Protein AF-A0A3G9JI44-F1 (afdb_monomer)

Structure (mmCIF, N/CA/C/O backbone):
data_AF-A0A3G9JI44-F1
#
_entry.id   AF-A0A3G9JI44-F1
#
loop_
_atom_site.group_PDB
_atom_site.id
_atom_site.type_symbol
_atom_site.label_atom_id
_atom_site.label_alt_id
_atom_site.label_comp_id
_atom_site.label_asym_id
_atom_site.label_entity_id
_atom_site.label_seq_id
_atom_site.pdbx_PDB_ins_code
_atom_site.Cartn_x
_atom_site.Cartn_y
_atom_site.Cartn_z
_atom_site.occupancy
_atom_site.B_iso_or_equiv
_atom_site.auth_seq_id
_atom_site.auth_comp_id
_atom_site.auth_asym_id
_atom_site.auth_atom_id
_atom_site.pdbx_PDB_model_num
ATOM 1 N N . MET A 1 1 ? -10.245 2.770 29.597 1.00 60.88 1 MET A N 1
ATOM 2 C CA . MET A 1 1 ? -10.371 1.946 28.392 1.00 60.88 1 MET A CA 1
ATOM 3 C C . MET A 1 1 ? -11.344 0.844 28.737 1.00 60.88 1 MET A C 1
ATOM 5 O O . MET A 1 1 ? -11.170 0.237 29.792 1.00 60.88 1 MET A O 1
ATOM 9 N N . THR A 1 2 ? -12.425 0.698 27.982 1.00 85.88 2 THR A N 1
ATOM 10 C CA . THR A 1 2 ? -13.380 -0.393 28.194 1.00 85.88 2 THR A CA 1
ATOM 11 C C . THR A 1 2 ? -12.806 -1.702 27.650 1.00 85.88 2 THR A C 1
ATOM 13 O O . THR A 1 2 ? -11.770 -1.719 26.983 1.00 85.88 2 THR A O 1
ATOM 16 N N . ILE A 1 3 ? -13.462 -2.822 27.947 1.00 91.62 3 ILE A N 1
ATOM 17 C CA . ILE A 1 3 ? -13.037 -4.122 27.420 1.00 91.62 3 ILE A CA 1
ATOM 18 C C . ILE A 1 3 ? -13.227 -4.215 25.903 1.00 91.62 3 ILE A C 1
ATOM 20 O O . ILE A 1 3 ? -12.418 -4.833 25.220 1.00 91.62 3 ILE A O 1
ATOM 24 N N . GLU A 1 4 ? -14.253 -3.561 25.369 1.00 93.56 4 GLU A N 1
ATOM 25 C CA . GLU A 1 4 ? -14.505 -3.446 23.937 1.00 93.56 4 GLU A CA 1
ATOM 26 C C . GLU A 1 4 ? -13.384 -2.647 23.268 1.00 93.56 4 GLU A C 1
ATOM 28 O O . GLU A 1 4 ? -12.776 -3.125 22.312 1.00 93.56 4 GLU A O 1
ATOM 33 N N . GLU A 1 5 ? -13.040 -1.476 23.814 1.00 84.56 5 GLU A N 1
ATOM 34 C CA . GLU A 1 5 ? -11.925 -0.667 23.310 1.00 84.56 5 GLU A CA 1
ATOM 35 C C . GLU A 1 5 ? -10.605 -1.454 23.322 1.00 84.56 5 GLU A C 1
ATOM 37 O O . GLU A 1 5 ? -9.841 -1.376 22.367 1.00 84.56 5 GLU A O 1
ATOM 42 N N . GLU A 1 6 ? -10.350 -2.250 24.366 1.00 84.69 6 GLU A N 1
ATOM 43 C CA . GLU A 1 6 ? -9.176 -3.128 24.455 1.00 84.69 6 GLU A CA 1
ATOM 44 C C . GLU A 1 6 ? -9.165 -4.227 23.381 1.00 84.69 6 GLU A C 1
ATOM 46 O O . GLU A 1 6 ? -8.150 -4.437 22.719 1.00 84.69 6 GLU A O 1
ATOM 51 N N . VAL A 1 7 ? -10.272 -4.958 23.222 1.00 89.88 7 VAL A N 1
ATOM 52 C CA . VAL A 1 7 ? -10.341 -6.147 22.354 1.00 89.88 7 VAL A CA 1
ATOM 53 C C . VAL A 1 7 ? -10.359 -5.776 20.870 1.00 89.88 7 VAL A C 1
ATOM 55 O O . VAL A 1 7 ? -9.804 -6.512 20.041 1.00 89.88 7 VAL A O 1
ATOM 58 N N . PHE A 1 8 ? -10.993 -4.654 20.528 1.00 88.56 8 PHE A N 1
ATOM 59 C CA . PHE A 1 8 ? -11.160 -4.184 19.151 1.00 88.56 8 PHE A CA 1
ATOM 60 C C . PHE A 1 8 ? -10.193 -3.062 18.764 1.00 88.56 8 PHE A C 1
ATOM 62 O O . PHE A 1 8 ? -10.275 -2.553 17.645 1.00 88.56 8 PHE A O 1
ATOM 69 N N . ALA A 1 9 ? -9.248 -2.703 19.639 1.00 76.44 9 ALA A N 1
ATOM 70 C CA . ALA A 1 9 ? -8.143 -1.827 19.275 1.00 76.44 9 ALA A CA 1
ATOM 71 C C . ALA A 1 9 ? -7.441 -2.359 18.019 1.00 76.44 9 ALA A C 1
ATOM 73 O O . ALA A 1 9 ? -7.135 -3.550 17.934 1.00 76.44 9 ALA A O 1
ATOM 74 N N . TYR A 1 10 ? -7.176 -1.465 17.061 1.00 73.38 10 TYR A N 1
ATOM 75 C CA . TYR A 1 10 ? -6.473 -1.799 15.819 1.00 73.38 10 TYR A CA 1
ATOM 76 C C . TYR A 1 10 ? -7.182 -2.887 15.002 1.00 73.38 10 TYR A C 1
ATOM 78 O O . TYR A 1 10 ? -6.541 -3.734 14.386 1.00 73.38 10 TYR A O 1
ATOM 86 N N . LYS A 1 11 ? -8.521 -2.893 14.996 1.00 83.62 11 LYS A N 1
ATOM 87 C CA . LYS A 1 11 ? -9.322 -3.822 14.192 1.00 83.62 11 LYS A CA 1
ATOM 88 C C . LYS A 1 11 ? -10.421 -3.100 13.430 1.00 83.62 11 LYS A C 1
ATOM 90 O O . LYS A 1 11 ? -11.076 -2.205 13.952 1.00 83.62 11 LYS A O 1
ATOM 95 N N . VAL A 1 12 ? -10.665 -3.533 12.196 1.00 84.44 12 VAL A N 1
ATOM 96 C CA . VAL A 1 12 ? -11.726 -3.000 11.330 1.00 84.44 12 VAL A CA 1
ATOM 97 C C . VAL A 1 12 ? -12.759 -4.086 11.059 1.00 84.44 12 VAL A C 1
ATOM 99 O O . VAL A 1 12 ? -12.419 -5.234 10.765 1.00 84.44 12 VAL A O 1
ATOM 102 N N . LYS A 1 13 ? -14.042 -3.726 11.179 1.00 89.31 13 LYS A N 1
ATOM 103 C CA . LYS A 1 13 ? -15.166 -4.637 10.935 1.00 89.31 13 LYS A CA 1
ATOM 104 C C . LYS A 1 13 ? -15.206 -5.068 9.466 1.00 89.31 13 LYS A C 1
ATOM 106 O O . LYS A 1 13 ? -15.060 -4.245 8.565 1.00 89.31 13 LYS A O 1
ATOM 111 N N . ASN A 1 14 ? -15.489 -6.342 9.221 1.00 89.38 14 ASN A N 1
ATOM 112 C CA . ASN A 1 14 ? -15.810 -6.854 7.894 1.00 89.38 14 ASN A CA 1
ATOM 113 C C . ASN A 1 14 ? -17.315 -7.159 7.838 1.00 89.38 14 ASN A C 1
ATOM 115 O O . ASN A 1 14 ? -17.799 -8.091 8.483 1.00 89.38 14 ASN A O 1
ATOM 119 N N . GLU A 1 15 ? -18.065 -6.364 7.069 1.00 90.25 15 GLU A N 1
ATOM 120 C CA . GLU A 1 15 ? -19.529 -6.471 7.010 1.00 90.25 15 GLU A CA 1
ATOM 121 C C . GLU A 1 15 ? -20.026 -7.832 6.514 1.00 90.25 15 GLU A C 1
ATOM 123 O O . GLU A 1 15 ? -21.066 -8.313 6.966 1.00 90.25 15 GLU A O 1
ATOM 128 N N . ASP A 1 16 ? -19.303 -8.472 5.598 1.00 91.12 16 ASP A N 1
ATOM 129 C CA . ASP A 1 16 ? -19.713 -9.771 5.069 1.00 91.12 16 ASP A CA 1
ATOM 130 C C . ASP A 1 16 ? -19.486 -10.877 6.097 1.00 91.12 16 ASP A C 1
ATOM 132 O O . ASP A 1 16 ? -20.355 -11.733 6.276 1.00 91.12 16 ASP A O 1
ATOM 136 N N . LYS A 1 17 ? -18.384 -10.810 6.853 1.00 95.19 17 LYS A N 1
ATOM 137 C CA . LYS A 1 17 ? -18.145 -11.716 7.984 1.00 95.19 17 LYS A CA 1
ATOM 138 C C . LYS A 1 17 ? -19.165 -11.509 9.105 1.00 95.19 17 LYS A C 1
ATOM 140 O O . LYS A 1 17 ? -19.641 -12.491 9.666 1.00 95.19 17 LYS A O 1
ATOM 145 N N . LEU A 1 18 ? -19.572 -10.266 9.387 1.00 95.81 18 LEU A N 1
ATOM 146 C CA . LEU A 1 18 ? -20.638 -9.974 10.355 1.00 95.81 18 LEU A CA 1
ATOM 147 C C . LEU A 1 18 ? -21.968 -10.627 9.958 1.00 95.81 18 LEU A C 1
ATOM 149 O O . LEU A 1 18 ? -22.590 -11.311 10.774 1.00 95.81 18 LEU A O 1
ATOM 153 N N . LYS A 1 19 ? -22.384 -10.477 8.694 1.00 94.12 19 LYS A N 1
ATOM 154 C CA . LYS A 1 19 ? -23.604 -11.119 8.175 1.00 94.12 19 LYS A CA 1
ATOM 155 C C . LYS A 1 19 ? -23.514 -12.644 8.254 1.00 94.12 19 LYS A C 1
ATOM 157 O O . LYS A 1 19 ? -24.464 -13.284 8.693 1.00 94.12 19 LYS A O 1
ATOM 162 N N . GLN A 1 20 ? -22.374 -13.228 7.879 1.00 95.94 20 GLN A N 1
ATOM 163 C CA . GLN A 1 20 ? -22.139 -14.677 7.969 1.00 95.94 20 GLN A CA 1
ATOM 164 C C . GLN A 1 20 ? -22.156 -15.185 9.415 1.00 95.94 20 GLN A C 1
ATOM 166 O O . GLN A 1 20 ? -22.652 -16.277 9.679 1.00 95.94 20 GLN A O 1
ATOM 171 N N . ALA A 1 21 ? -21.677 -14.377 10.362 1.00 95.12 21 ALA A N 1
ATOM 172 C CA . ALA A 1 21 ? -21.752 -14.662 11.789 1.00 95.12 21 ALA A CA 1
ATOM 173 C C . ALA A 1 21 ? -23.168 -14.476 12.371 1.00 95.12 21 ALA A C 1
ATOM 175 O O . ALA A 1 21 ? -23.374 -14.739 13.556 1.00 95.12 21 ALA A O 1
ATOM 176 N N . GLY A 1 22 ? -24.152 -14.055 11.570 1.00 96.38 22 GLY A N 1
ATOM 177 C CA . GLY A 1 22 ? -25.555 -13.931 11.965 1.00 96.38 22 GLY A CA 1
ATOM 178 C C . GLY A 1 22 ? -25.923 -12.604 12.628 1.00 96.38 22 GLY A C 1
ATOM 179 O O . GLY A 1 22 ? -26.956 -12.542 13.291 1.00 96.38 22 GLY A O 1
ATOM 180 N N . PHE A 1 23 ? -25.101 -11.558 12.493 1.00 97.69 23 PHE A N 1
ATOM 181 C CA . PHE A 1 23 ? -25.497 -10.217 12.925 1.00 97.69 23 PHE A CA 1
ATOM 182 C C . PHE A 1 23 ? -26.624 -9.671 12.044 1.00 97.69 23 PHE A C 1
ATOM 184 O O . PHE A 1 23 ? -26.566 -9.746 10.813 1.00 97.69 23 PHE A O 1
ATOM 191 N N . LEU A 1 24 ? -27.630 -9.070 12.676 1.00 96.25 24 LEU A N 1
ATOM 192 C CA . LEU A 1 24 ? -28.744 -8.426 11.990 1.00 96.25 24 LEU A CA 1
ATOM 193 C C . LEU A 1 24 ? -28.385 -6.973 11.684 1.00 96.25 24 LEU A C 1
ATOM 195 O O . LEU A 1 24 ? -27.971 -6.228 12.570 1.00 96.25 24 LEU A O 1
ATOM 199 N N . LYS A 1 25 ? -28.552 -6.556 10.426 1.00 95.12 25 LYS A N 1
ATOM 200 C CA . LYS A 1 25 ? -28.343 -5.161 10.024 1.00 95.12 25 LYS A CA 1
ATOM 201 C C . LYS A 1 25 ? -29.513 -4.303 10.513 1.00 95.12 25 LYS A C 1
ATOM 203 O O . LYS A 1 25 ? -30.663 -4.588 10.187 1.00 95.12 25 LYS A O 1
ATOM 208 N N . THR A 1 26 ? -29.217 -3.247 11.260 1.00 93.25 26 THR A N 1
ATOM 209 C CA . THR A 1 26 ? -30.187 -2.269 11.771 1.00 93.25 26 THR A CA 1
ATOM 210 C C . THR A 1 26 ? -29.951 -0.900 11.127 1.00 93.25 26 THR A C 1
ATOM 212 O O . THR A 1 26 ? -28.994 -0.700 10.379 1.00 93.25 26 THR A O 1
ATOM 215 N N . ALA A 1 27 ? -30.806 0.081 11.429 1.00 88.25 27 ALA A N 1
ATOM 216 C CA . ALA A 1 27 ? -30.601 1.462 10.983 1.00 88.25 27 ALA A CA 1
ATOM 217 C C . ALA A 1 27 ? -29.325 2.110 11.558 1.00 88.25 27 ALA A C 1
ATOM 219 O O . ALA A 1 27 ? -28.868 3.114 11.021 1.00 88.25 27 ALA A O 1
ATOM 220 N N . ARG A 1 28 ? -28.769 1.561 12.648 1.00 86.12 28 ARG A N 1
ATOM 221 C CA . ARG A 1 28 ? -27.599 2.109 13.350 1.00 86.12 28 ARG A CA 1
ATOM 222 C C . ARG A 1 28 ? -26.333 1.264 13.195 1.00 86.12 28 ARG A C 1
ATOM 224 O O . ARG A 1 28 ? -25.309 1.653 13.726 1.00 86.12 28 ARG A O 1
ATOM 231 N N . GLY A 1 29 ? -26.378 0.142 12.474 1.00 93.00 29 GLY A N 1
ATOM 232 C CA . GLY A 1 29 ? -25.223 -0.741 12.311 1.00 93.00 29 GLY A CA 1
ATOM 233 C C . GLY A 1 29 ? -25.625 -2.210 12.290 1.00 93.00 29 GLY A C 1
ATOM 234 O O . GLY A 1 29 ? -26.480 -2.611 11.500 1.00 93.00 29 GLY A O 1
ATOM 235 N N . TYR A 1 30 ? -25.007 -3.007 13.154 1.00 96.88 30 TYR A N 1
ATOM 236 C CA . TYR A 1 30 ? -25.240 -4.442 13.297 1.00 96.88 30 TYR A CA 1
ATOM 237 C C . TYR A 1 30 ? -25.542 -4.795 14.752 1.00 96.88 30 TYR A C 1
ATOM 239 O O . TYR A 1 30 ? -24.947 -4.216 15.652 1.00 96.88 30 TYR A O 1
ATOM 247 N N . GLU A 1 31 ? -26.438 -5.747 14.990 1.00 97.62 31 GLU A N 1
ATOM 248 C CA . GLU A 1 31 ? -26.793 -6.198 16.339 1.00 97.62 31 GLU A CA 1
ATOM 249 C C . GLU A 1 31 ? -26.888 -7.721 16.402 1.00 97.62 31 GLU A C 1
ATOM 251 O O . GLU A 1 31 ? -27.358 -8.367 15.457 1.00 97.62 31 GLU A O 1
ATOM 256 N N . LYS A 1 32 ? -26.443 -8.301 17.520 1.00 97.69 32 LYS A N 1
ATOM 257 C CA . LYS A 1 32 ? -26.677 -9.708 17.835 1.00 97.69 32 LYS A CA 1
ATOM 258 C C . LYS A 1 32 ? -26.656 -9.968 19.339 1.00 97.69 32 LYS A C 1
ATOM 260 O O . LYS A 1 32 ? -25.825 -9.427 20.064 1.00 97.69 32 LYS A O 1
ATOM 265 N N . THR A 1 33 ? -27.538 -10.858 19.780 1.00 97.75 33 THR A N 1
ATOM 266 C CA . THR A 1 33 ? -27.578 -11.367 21.154 1.00 97.75 33 THR A CA 1
ATOM 267 C C . THR A 1 33 ? -26.855 -12.706 21.261 1.00 97.75 33 THR A C 1
ATOM 269 O O . THR A 1 33 ? -26.985 -13.560 20.380 1.00 97.75 33 THR A O 1
ATOM 272 N N . TYR A 1 34 ? -26.114 -12.889 22.348 1.00 97.50 34 TYR A N 1
ATOM 273 C CA . TYR A 1 34 ? -25.378 -14.104 22.674 1.00 97.50 34 TYR A CA 1
ATOM 274 C C . TYR A 1 34 ? -25.696 -14.544 24.098 1.00 97.50 34 TYR A C 1
ATOM 276 O O . TYR A 1 34 ? -25.749 -13.710 24.999 1.00 97.50 34 TYR A O 1
ATOM 284 N N . ASP A 1 35 ? -25.876 -15.844 24.303 1.00 96.81 35 ASP A N 1
ATOM 285 C CA . ASP A 1 35 ? -25.959 -16.407 25.647 1.00 96.81 35 ASP A CA 1
ATOM 286 C C . ASP A 1 35 ? -24.569 -16.434 26.293 1.00 96.81 35 ASP A C 1
ATOM 288 O O . ASP A 1 35 ? -23.572 -16.725 25.629 1.00 96.81 35 ASP A O 1
ATOM 292 N N . LEU A 1 36 ? -24.531 -16.126 27.585 1.00 94.81 36 LEU A N 1
ATOM 293 C CA . LEU A 1 36 ? -23.369 -16.254 28.455 1.00 94.81 36 LEU A CA 1
ATOM 294 C C . LEU A 1 36 ? -23.664 -17.296 29.546 1.00 94.81 36 LEU A C 1
ATOM 296 O O . LEU A 1 36 ? -24.782 -17.790 29.709 1.00 94.81 36 LEU A O 1
ATOM 300 N N . THR A 1 37 ? -22.640 -17.647 30.307 1.00 90.69 37 THR A N 1
ATOM 301 C CA . THR A 1 37 ? -22.723 -18.523 31.475 1.00 90.69 37 THR A CA 1
ATOM 302 C C . THR A 1 37 ? -23.590 -17.930 32.590 1.00 90.69 37 THR A C 1
ATOM 304 O O . THR A 1 37 ? -23.783 -16.720 32.684 1.00 90.69 37 THR A O 1
ATOM 307 N N . ASN A 1 38 ? -24.076 -18.800 33.484 1.00 91.62 38 ASN A N 1
ATOM 308 C CA . ASN A 1 38 ? -24.858 -18.437 34.677 1.00 91.62 38 ASN A CA 1
ATOM 309 C C . ASN A 1 38 ? -26.133 -17.627 34.377 1.00 91.62 38 ASN A C 1
ATOM 311 O O . ASN A 1 38 ? -26.445 -16.698 35.112 1.00 91.62 38 ASN A O 1
ATOM 315 N N . ASP A 1 39 ? -26.842 -17.969 33.298 1.00 93.81 39 ASP A N 1
ATOM 316 C CA . ASP A 1 39 ? -28.082 -17.300 32.881 1.00 93.81 39 ASP A CA 1
ATOM 317 C C . ASP A 1 39 ? -27.913 -15.797 32.588 1.00 93.81 39 ASP A C 1
ATOM 319 O O . ASP A 1 39 ? -28.835 -15.002 32.751 1.00 93.81 39 ASP A O 1
ATOM 323 N N . PHE A 1 40 ? -26.746 -15.397 32.081 1.00 96.94 40 PHE A N 1
ATOM 324 C CA . PHE A 1 40 ? -26.540 -14.069 31.503 1.00 96.94 40 PHE A CA 1
ATOM 325 C C . PHE A 1 40 ? -26.667 -14.104 29.979 1.00 96.94 40 PHE A C 1
ATOM 327 O O . PHE A 1 40 ? -26.561 -15.149 29.335 1.00 96.94 40 PHE A O 1
ATOM 334 N N . TYR A 1 41 ? -26.875 -12.942 29.370 1.00 97.75 41 TYR A N 1
ATOM 335 C CA . TYR A 1 41 ? -26.748 -12.771 27.925 1.00 97.75 41 TYR A CA 1
ATOM 336 C C . TYR A 1 41 ? -26.140 -11.410 27.592 1.00 97.75 41 TYR A C 1
ATOM 338 O O . TYR A 1 41 ? -26.340 -10.433 28.312 1.00 97.75 41 TYR A O 1
ATOM 346 N N . ALA A 1 42 ? -25.403 -11.346 26.487 1.00 97.88 42 ALA A N 1
ATOM 347 C CA . ALA A 1 42 ? -24.822 -10.120 25.960 1.00 97.88 42 ALA A CA 1
ATOM 348 C C . ALA A 1 42 ? -25.584 -9.652 24.721 1.00 97.88 42 ALA A C 1
ATOM 350 O O . ALA A 1 42 ? -25.862 -10.440 23.814 1.00 97.88 42 ALA A O 1
ATOM 351 N N . VAL A 1 43 ? -25.879 -8.359 24.650 1.00 97.50 43 VAL A N 1
ATOM 352 C CA . VAL A 1 43 ? -26.340 -7.688 23.433 1.00 97.50 43 VAL A CA 1
ATOM 353 C C . VAL A 1 43 ? -25.163 -6.910 22.870 1.00 97.50 43 VAL A C 1
ATOM 355 O O . VAL A 1 43 ? -24.690 -5.974 23.508 1.00 97.50 43 VAL A O 1
ATOM 358 N N . ILE A 1 44 ? -24.684 -7.312 21.692 1.00 97.94 44 ILE A N 1
ATOM 359 C CA . ILE A 1 44 ? -23.563 -6.669 21.005 1.00 97.94 44 ILE A CA 1
ATOM 360 C C . ILE A 1 44 ? -24.104 -5.822 19.863 1.00 97.94 44 ILE A C 1
ATOM 362 O O . ILE A 1 44 ? -24.788 -6.346 18.978 1.00 97.94 44 ILE A O 1
ATOM 366 N N . THR A 1 45 ? -23.756 -4.538 19.854 1.00 96.94 45 THR A N 1
ATOM 367 C CA . THR A 1 45 ? -24.044 -3.613 18.758 1.00 96.94 45 THR A CA 1
ATOM 368 C C . THR A 1 45 ? -22.745 -3.099 18.146 1.00 96.94 45 THR A C 1
ATOM 370 O O . THR A 1 45 ? -21.760 -2.842 18.832 1.00 96.94 45 THR A O 1
ATOM 373 N N . ILE A 1 46 ? -22.713 -3.012 16.818 1.00 95.75 46 ILE A N 1
ATOM 374 C CA . ILE A 1 46 ? -21.527 -2.620 16.057 1.00 95.75 46 ILE A CA 1
ATOM 375 C C . ILE A 1 46 ? -21.930 -1.531 15.070 1.00 95.75 46 ILE A C 1
ATOM 377 O O . ILE A 1 46 ? -22.575 -1.808 14.052 1.00 95.75 46 ILE A O 1
ATOM 381 N N . ASP A 1 47 ? -21.531 -0.302 15.377 1.00 90.50 47 ASP A N 1
ATOM 382 C CA . ASP A 1 47 ? -21.600 0.855 14.492 1.00 90.50 47 ASP A CA 1
ATOM 383 C C . ASP A 1 47 ? -20.180 1.216 14.022 1.00 90.50 47 ASP A C 1
ATOM 385 O O . ASP A 1 47 ? -19.508 0.360 13.442 1.00 90.50 47 ASP A O 1
ATOM 389 N N . GLU A 1 48 ? -19.702 2.440 14.233 1.00 83.06 48 GLU A N 1
ATOM 390 C CA . GLU A 1 48 ? -18.281 2.791 14.091 1.00 83.06 48 GLU A CA 1
ATOM 391 C C . GLU A 1 48 ? -17.413 2.149 15.183 1.00 83.06 48 GLU A C 1
ATOM 393 O O . GLU A 1 48 ? -16.219 1.933 14.981 1.00 83.06 48 GLU A O 1
ATOM 398 N N . GLN A 1 49 ? -18.012 1.807 16.323 1.00 86.62 49 GLN A N 1
ATOM 399 C CA . GLN A 1 49 ? -17.373 1.128 17.442 1.00 86.62 49 GLN A CA 1
ATOM 400 C C . GLN A 1 49 ? -18.166 -0.121 17.838 1.00 86.62 49 GLN A C 1
ATOM 402 O O . GLN A 1 49 ? -19.285 -0.357 17.376 1.00 86.62 49 GLN A O 1
ATOM 407 N N . VAL A 1 50 ? -17.551 -0.956 18.674 1.00 93.81 50 VAL A N 1
ATOM 408 C CA . VAL A 1 50 ? -18.228 -2.100 19.284 1.00 93.81 50 VAL A CA 1
ATOM 409 C C . VAL A 1 50 ? -18.720 -1.687 20.657 1.00 93.81 50 VAL A C 1
ATOM 411 O O . VAL A 1 50 ? -17.932 -1.245 21.489 1.00 93.81 50 VAL A O 1
ATOM 414 N N . HIS A 1 51 ? -20.010 -1.886 20.893 1.00 95.31 51 HIS A N 1
ATOM 415 C CA . HIS A 1 51 ? -20.638 -1.713 22.193 1.00 95.31 51 HIS A CA 1
ATOM 416 C C . HIS A 1 51 ? -21.226 -3.051 22.613 1.00 95.31 51 HIS A C 1
ATOM 418 O O . HIS A 1 51 ? -21.748 -3.806 21.786 1.00 95.31 51 HIS A O 1
ATOM 424 N N . GLY A 1 52 ? -21.171 -3.352 23.901 1.00 96.00 52 GLY A N 1
ATOM 425 C CA . GLY A 1 52 ? -21.859 -4.516 24.417 1.00 96.00 52 GLY A CA 1
ATOM 426 C C . GLY A 1 52 ? -22.372 -4.286 25.822 1.00 96.00 52 GLY A C 1
ATOM 427 O O . GLY A 1 52 ? -21.755 -3.594 26.623 1.00 96.00 52 GLY A O 1
ATOM 428 N N . HIS A 1 53 ? -23.542 -4.855 26.077 1.00 96.56 53 HIS A N 1
ATOM 429 C CA . HIS A 1 53 ? -24.243 -4.762 27.348 1.00 96.56 53 HIS A CA 1
ATOM 430 C C . HIS A 1 53 ? -24.617 -6.169 27.795 1.00 96.56 53 HIS A C 1
ATOM 432 O O . HIS A 1 53 ? -25.150 -6.953 27.005 1.00 96.56 53 HIS A O 1
ATOM 438 N N . VAL A 1 54 ? -24.328 -6.495 29.052 1.00 97.50 54 VAL A N 1
ATOM 439 C CA . VAL A 1 54 ? -24.607 -7.809 29.640 1.00 97.50 54 VAL A CA 1
ATOM 440 C C . VAL A 1 54 ? -25.805 -7.694 30.570 1.00 97.50 54 VAL A C 1
ATOM 442 O O . VAL A 1 54 ? -25.884 -6.748 31.345 1.00 97.50 54 VAL A O 1
ATOM 445 N N . TYR A 1 55 ? -26.724 -8.652 30.511 1.00 97.69 55 TYR A N 1
ATOM 446 C CA . TYR A 1 55 ? -27.961 -8.654 31.289 1.00 97.69 55 TYR A CA 1
ATOM 447 C C . TYR A 1 55 ? -28.155 -9.984 32.003 1.00 97.69 55 TYR A C 1
ATOM 449 O O . TYR A 1 55 ? -27.878 -11.045 31.439 1.00 97.69 55 TYR A O 1
ATOM 457 N N . ASP A 1 56 ? -28.678 -9.910 33.221 1.00 96.12 56 ASP A N 1
ATOM 458 C CA . ASP A 1 56 ? -29.187 -11.068 33.950 1.00 96.12 56 ASP A CA 1
ATOM 459 C C . ASP A 1 56 ? -30.533 -11.496 33.338 1.00 96.12 56 ASP A C 1
ATOM 461 O O . ASP A 1 56 ? -31.429 -10.676 33.091 1.00 96.12 56 ASP A O 1
ATOM 465 N N . ARG A 1 57 ? -30.684 -12.785 33.021 1.00 94.81 57 ARG A N 1
ATOM 466 C CA . ARG A 1 57 ? -31.871 -13.289 32.322 1.00 94.81 57 ARG A CA 1
ATOM 467 C C . ARG A 1 57 ? -33.103 -13.348 33.219 1.00 94.81 57 ARG A C 1
ATOM 469 O O . ARG A 1 57 ? -34.202 -13.242 32.662 1.00 94.81 57 ARG A O 1
ATOM 476 N N . ASP A 1 58 ? -32.947 -13.452 34.531 1.00 93.62 58 ASP A N 1
ATOM 477 C CA . ASP A 1 58 ? -34.050 -13.511 35.486 1.00 93.62 58 ASP A CA 1
ATOM 478 C C . ASP A 1 58 ? -34.535 -12.110 35.852 1.00 93.62 58 ASP A C 1
ATOM 480 O O . ASP A 1 58 ? -35.730 -11.820 35.748 1.00 93.62 58 ASP A O 1
ATOM 484 N N . THR A 1 59 ? -33.619 -11.214 36.229 1.00 93.88 59 THR A N 1
ATOM 485 C CA . THR A 1 59 ? -33.985 -9.859 36.675 1.00 93.88 59 THR A CA 1
ATOM 486 C C . THR A 1 59 ? -34.205 -8.886 35.520 1.00 93.88 59 THR A C 1
ATOM 488 O O . THR A 1 59 ? -34.902 -7.887 35.691 1.00 93.88 59 THR A O 1
ATOM 491 N N . LYS A 1 60 ? -33.650 -9.181 34.333 1.00 92.94 60 LYS A N 1
ATOM 492 C CA . LYS A 1 60 ? -33.580 -8.271 33.172 1.00 92.94 60 LYS A CA 1
ATOM 493 C C . LYS A 1 60 ? -32.799 -6.985 33.442 1.00 92.94 60 LYS A C 1
ATOM 495 O O . LYS A 1 60 ? -32.897 -6.037 32.663 1.00 92.94 60 LYS A O 1
ATOM 500 N N . GLU A 1 61 ? -32.020 -6.947 34.518 1.00 95.44 61 GLU A N 1
ATOM 501 C CA . GLU A 1 61 ? -31.180 -5.806 34.860 1.00 95.44 61 GLU A CA 1
ATOM 502 C C . GLU A 1 61 ? -29.819 -5.900 34.165 1.00 95.44 61 GLU A C 1
ATOM 504 O O . GLU A 1 61 ? -29.275 -6.984 33.938 1.00 95.44 61 GLU A O 1
ATOM 509 N N . GLU A 1 62 ? -29.268 -4.739 33.811 1.00 96.56 62 GLU A N 1
ATOM 510 C CA . GLU A 1 62 ? -27.938 -4.648 33.217 1.00 96.56 62 GLU A CA 1
ATOM 511 C C . GLU A 1 62 ? -26.857 -4.932 34.265 1.00 96.56 62 GLU A C 1
ATOM 513 O O . GLU A 1 62 ? -26.789 -4.309 35.328 1.00 96.56 62 GLU A O 1
ATOM 518 N N . TYR A 1 63 ? -25.957 -5.848 33.935 1.00 95.12 63 TYR A N 1
ATOM 519 C CA . TYR A 1 63 ? -24.839 -6.249 34.766 1.00 95.12 63 TYR A CA 1
ATOM 520 C C . TYR A 1 63 ? -23.577 -5.446 34.430 1.00 95.12 63 TYR A C 1
ATOM 522 O O . TYR A 1 63 ? -22.609 -5.948 33.861 1.00 95.12 63 TYR A O 1
ATOM 530 N N . ALA A 1 64 ? -23.563 -4.175 34.835 1.00 92.62 64 ALA A N 1
ATOM 531 C CA . ALA A 1 64 ? -22.493 -3.223 34.510 1.00 92.62 64 ALA A CA 1
ATOM 532 C C . ALA A 1 64 ? -21.097 -3.589 35.069 1.00 92.62 64 ALA A C 1
ATOM 534 O O . ALA A 1 64 ? -20.085 -3.021 34.648 1.00 92.62 64 ALA A O 1
ATOM 535 N N . LEU A 1 65 ? -21.007 -4.544 36.007 1.00 92.12 65 LEU A N 1
ATOM 536 C CA . LEU A 1 65 ? -19.734 -4.985 36.593 1.00 92.12 65 LEU A CA 1
ATOM 537 C C . LEU A 1 65 ? -18.774 -5.582 35.556 1.00 92.12 65 LEU A C 1
ATOM 539 O O . LEU A 1 65 ? -17.564 -5.568 35.790 1.00 92.12 65 LEU A O 1
ATOM 543 N N . VAL A 1 66 ? -19.272 -6.024 34.395 1.00 91.75 66 VAL A N 1
ATOM 544 C CA . VAL A 1 66 ? -18.406 -6.473 33.298 1.00 91.75 66 VAL A CA 1
ATOM 545 C C . VAL A 1 66 ? -17.533 -5.372 32.717 1.00 91.75 66 VAL A C 1
ATOM 547 O O . VAL A 1 66 ? -16.582 -5.726 32.041 1.00 91.75 66 VAL A O 1
ATOM 550 N N . HIS A 1 67 ? -17.771 -4.081 32.974 1.00 90.81 67 HIS A N 1
ATOM 551 C CA . HIS A 1 67 ? -16.921 -2.986 32.471 1.00 90.81 67 HIS A CA 1
ATOM 552 C C . HIS A 1 67 ? -15.934 -2.445 33.521 1.00 90.81 67 HIS A C 1
ATOM 554 O O . HIS A 1 67 ? -15.129 -1.562 33.223 1.00 90.81 67 HIS A O 1
ATOM 560 N N . VAL A 1 68 ? -15.955 -2.971 34.751 1.00 87.75 68 VAL A N 1
ATOM 561 C CA . VAL A 1 68 ? -15.051 -2.538 35.826 1.00 87.75 68 VAL A CA 1
ATOM 562 C C . VAL A 1 68 ? -13.693 -3.235 35.682 1.00 87.75 68 VAL A C 1
ATOM 564 O O . VAL A 1 68 ? -13.617 -4.448 35.503 1.00 87.75 68 VAL A O 1
ATOM 567 N N . ALA A 1 69 ? -12.596 -2.474 35.773 1.00 78.00 6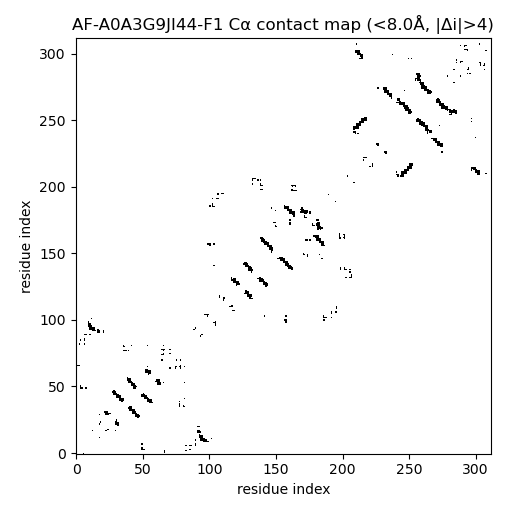9 ALA A N 1
ATOM 568 C CA . ALA A 1 69 ? -11.239 -2.984 35.535 1.00 78.00 69 ALA A CA 1
ATOM 569 C C . ALA A 1 69 ? -10.809 -4.091 36.515 1.00 78.00 69 ALA A C 1
ATOM 571 O O . ALA A 1 69 ? -10.064 -4.997 36.141 1.00 78.00 69 ALA A O 1
ATOM 572 N N . HIS A 1 70 ? -11.292 -4.032 37.757 1.00 79.81 70 HIS A N 1
ATOM 573 C CA . HIS A 1 70 ? -10.981 -4.998 38.804 1.00 79.81 70 HIS A CA 1
ATOM 574 C C . HIS A 1 70 ? -12.262 -5.674 39.289 1.00 79.81 70 HIS A C 1
ATOM 576 O O . HIS A 1 70 ? -13.108 -5.046 39.922 1.00 79.81 70 HIS A O 1
ATOM 582 N N . THR A 1 71 ? -12.376 -6.968 39.0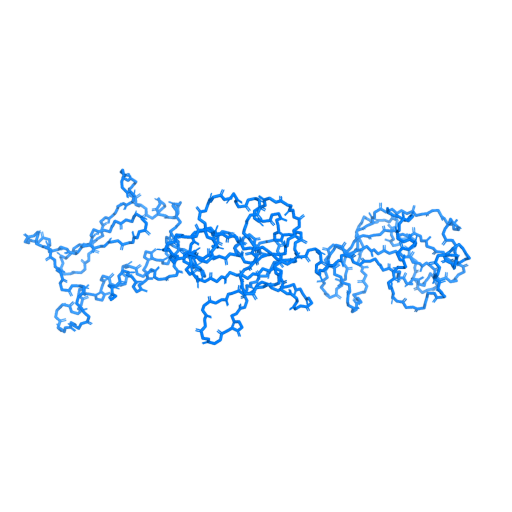15 1.00 81.12 71 THR A N 1
ATOM 583 C CA . THR A 1 71 ? -13.478 -7.829 39.456 1.00 81.12 71 THR A CA 1
ATOM 584 C C . THR A 1 71 ? -12.916 -9.019 40.225 1.00 81.12 71 THR A C 1
ATOM 586 O O . THR A 1 71 ? -11.805 -9.473 39.950 1.00 81.12 71 THR A O 1
ATOM 589 N N . SER A 1 72 ? -13.671 -9.549 41.183 1.00 80.94 72 SER A N 1
ATOM 590 C CA . SER A 1 72 ? -13.296 -10.741 41.947 1.00 80.94 72 SER A CA 1
ATOM 591 C C . SER A 1 72 ? -14.522 -11.609 42.221 1.00 80.94 72 SER A C 1
ATOM 593 O O . SER A 1 72 ? -15.658 -11.135 42.202 1.00 80.94 72 SER A O 1
ATOM 595 N N . GLY A 1 73 ? -14.302 -12.906 42.449 1.00 89.81 73 GLY A N 1
ATOM 596 C CA . GLY A 1 73 ? -15.394 -13.856 42.652 1.00 89.81 73 GLY A CA 1
ATOM 597 C C . GLY A 1 73 ? -16.293 -13.973 41.417 1.00 89.81 73 GLY A C 1
ATOM 598 O O . GLY A 1 73 ? -15.801 -14.093 40.298 1.00 89.81 73 GLY A O 1
ATOM 599 N N . PHE A 1 74 ? -17.611 -13.935 41.622 1.00 88.88 74 PHE A N 1
ATOM 600 C CA . PHE A 1 74 ? -18.611 -14.174 40.575 1.00 88.88 74 PHE A CA 1
ATOM 601 C C . PHE A 1 74 ? -18.530 -13.184 39.399 1.00 88.88 74 PHE A C 1
ATOM 603 O O . PHE A 1 74 ? -18.586 -13.598 38.245 1.00 88.88 74 PHE A O 1
ATOM 610 N N . SER A 1 75 ? -18.306 -11.892 39.668 1.00 89.19 75 SER A N 1
ATOM 611 C CA . SER A 1 75 ? -18.219 -10.869 38.613 1.00 89.19 75 SER A CA 1
ATOM 612 C C . SER A 1 75 ? -17.029 -11.076 37.674 1.00 89.19 75 SER A C 1
ATOM 614 O O . SER A 1 75 ? -17.107 -10.715 36.502 1.00 89.19 75 SER A O 1
ATOM 616 N N . ALA A 1 76 ? -15.949 -11.701 38.155 1.00 91.12 76 ALA A N 1
ATOM 617 C CA . ALA A 1 76 ? -14.797 -12.039 37.324 1.00 91.12 76 ALA A CA 1
ATOM 618 C C . ALA A 1 76 ? -15.110 -13.163 36.326 1.00 91.12 76 ALA A C 1
ATOM 620 O O . ALA A 1 76 ? -14.612 -13.122 35.207 1.00 91.12 76 ALA A O 1
ATOM 621 N N . VAL A 1 77 ? -15.959 -14.125 36.705 1.00 93.44 77 VAL A N 1
ATOM 622 C CA . VAL A 1 77 ? -16.371 -15.228 35.821 1.00 93.44 77 VAL A CA 1
ATOM 623 C C . VAL A 1 77 ? -17.181 -14.689 34.641 1.00 93.44 77 VAL A C 1
ATOM 625 O O . VAL A 1 77 ? -16.848 -14.975 33.496 1.00 93.44 77 VAL A O 1
ATOM 628 N N . ILE A 1 78 ? -18.185 -13.848 34.911 1.00 94.31 78 ILE A N 1
ATOM 629 C CA . ILE A 1 78 ? -19.029 -13.255 33.858 1.00 94.31 78 ILE A CA 1
ATOM 630 C C . ILE A 1 78 ? -18.218 -12.307 32.966 1.00 94.31 78 ILE A C 1
ATOM 632 O O . ILE A 1 78 ? -18.383 -12.308 31.748 1.00 94.31 78 ILE A O 1
ATOM 636 N N . ARG A 1 79 ? -17.305 -11.516 33.550 1.00 94.44 79 ARG A N 1
ATOM 637 C CA . ARG A 1 79 ? -16.424 -10.621 32.785 1.00 94.44 79 ARG A CA 1
ATOM 638 C C . ARG A 1 79 ? -15.472 -11.384 31.862 1.00 94.44 79 ARG A C 1
ATOM 640 O O . ARG A 1 79 ? -15.219 -10.912 30.758 1.00 94.44 79 ARG A O 1
ATOM 647 N N . GLU A 1 80 ? -14.947 -12.526 32.295 1.00 94.56 80 GLU A N 1
ATOM 648 C CA . GLU A 1 80 ? -14.070 -13.366 31.472 1.00 94.56 80 GLU A CA 1
ATOM 649 C C . GLU A 1 80 ? -14.832 -14.018 30.311 1.00 94.56 80 GLU A C 1
ATOM 651 O O . GLU A 1 80 ? -14.376 -13.973 29.173 1.00 94.56 80 GLU A O 1
ATOM 656 N N . ASP A 1 81 ? -16.025 -14.547 30.566 1.00 95.81 81 ASP A N 1
ATOM 657 C CA . ASP A 1 81 ? -16.882 -15.120 29.522 1.00 95.81 81 ASP A CA 1
ATOM 658 C C . ASP A 1 81 ? -17.289 -14.062 28.478 1.00 95.81 81 ASP A C 1
ATOM 660 O O . ASP A 1 81 ? -17.171 -14.260 27.266 1.00 95.81 81 ASP A O 1
ATOM 664 N N . TYR A 1 82 ? -17.639 -12.861 28.948 1.00 97.06 82 TYR A N 1
ATOM 665 C CA . TYR A 1 82 ? -17.869 -11.709 28.082 1.00 97.06 82 TYR A CA 1
ATOM 666 C C . TYR A 1 82 ? -16.623 -11.337 27.258 1.00 97.06 82 TYR A C 1
ATOM 668 O O . TYR A 1 82 ? -16.732 -11.115 26.051 1.00 97.06 82 TYR A O 1
ATOM 676 N N . ARG A 1 83 ? -15.423 -11.332 27.861 1.00 96.56 83 ARG A N 1
ATOM 677 C CA . ARG A 1 83 ? -14.157 -11.106 27.137 1.00 96.56 83 ARG A CA 1
ATOM 678 C C . ARG A 1 83 ? -13.970 -12.112 26.007 1.00 96.56 83 ARG A C 1
ATOM 680 O O . ARG A 1 83 ? -13.691 -11.712 24.879 1.00 96.56 83 ARG A O 1
ATOM 687 N N . GLN A 1 84 ? -14.142 -13.398 26.301 1.00 97.44 84 GLN A N 1
ATOM 688 C CA . GLN A 1 84 ? -13.948 -14.482 25.336 1.00 97.44 84 GLN A CA 1
ATOM 689 C C . GLN A 1 84 ? -14.942 -14.399 24.175 1.00 97.44 84 GLN A C 1
ATOM 691 O O . GLN A 1 84 ? -14.576 -14.649 23.020 1.00 97.44 84 GLN A O 1
ATOM 696 N N . LEU A 1 85 ? -16.183 -13.985 24.451 1.00 97.88 85 LEU A N 1
ATOM 697 C CA . LEU A 1 85 ? -17.158 -13.669 23.413 1.00 97.88 85 LEU A CA 1
ATOM 698 C C . LEU A 1 85 ? -16.652 -12.542 22.499 1.00 97.88 85 LEU A C 1
ATOM 700 O O . LEU A 1 85 ? -16.637 -12.710 21.276 1.00 97.88 85 LEU A O 1
ATOM 704 N N . LEU A 1 86 ? -16.215 -11.414 23.069 1.00 97.69 86 LEU A N 1
ATOM 705 C CA . LEU A 1 86 ? -15.700 -10.282 22.290 1.00 97.69 86 LEU A CA 1
ATOM 706 C C . LEU A 1 86 ? -14.473 -10.678 21.455 1.00 97.69 86 LEU A C 1
ATOM 708 O O . LEU A 1 86 ? -14.397 -10.338 20.276 1.00 97.69 86 LEU A O 1
ATOM 712 N N . GLU A 1 87 ? -13.539 -11.444 22.021 1.00 96.00 87 GLU A N 1
ATOM 713 C CA . GLU A 1 87 ? -12.351 -11.941 21.314 1.00 96.00 87 GLU A CA 1
ATOM 714 C C . GLU A 1 87 ? -12.715 -12.887 20.165 1.00 96.00 87 GLU A C 1
ATOM 716 O O . GLU A 1 87 ? -12.121 -12.821 19.083 1.00 96.00 87 GLU A O 1
ATOM 721 N N . THR A 1 88 ? -13.732 -13.728 20.362 1.00 97.38 88 THR A N 1
ATOM 722 C CA . THR A 1 88 ? -14.270 -14.594 19.310 1.00 97.38 88 THR A CA 1
ATOM 723 C C . THR A 1 88 ? -14.857 -13.761 18.178 1.00 97.38 88 THR A C 1
ATOM 725 O O . THR A 1 88 ? -14.490 -13.977 17.024 1.00 97.38 88 THR A O 1
ATOM 728 N N . ILE A 1 89 ? -15.698 -12.771 18.497 1.00 97.25 89 ILE A N 1
ATOM 729 C CA . ILE A 1 89 ? -16.274 -11.849 17.509 1.00 97.25 89 ILE A CA 1
ATOM 730 C C . ILE A 1 89 ? -15.165 -11.108 16.759 1.00 97.25 89 ILE A C 1
ATOM 732 O O . ILE A 1 89 ? -15.208 -11.033 15.531 1.00 97.25 89 ILE A O 1
ATOM 736 N N . ALA A 1 90 ? -14.149 -10.603 17.461 1.00 93.75 90 ALA A N 1
ATOM 737 C CA . ALA A 1 90 ? -13.008 -9.937 16.845 1.00 93.75 90 ALA A CA 1
ATOM 738 C C . ALA A 1 90 ? -12.298 -10.862 15.846 1.00 93.75 90 ALA A C 1
ATOM 740 O O . ALA A 1 90 ? -12.068 -10.485 14.701 1.00 93.75 90 ALA A O 1
ATOM 741 N N . LYS A 1 91 ? -12.020 -12.107 16.237 1.00 93.88 91 LYS A N 1
ATOM 742 C CA . LYS A 1 91 ? -11.362 -13.092 15.371 1.00 93.88 91 LYS A CA 1
ATOM 743 C C . LYS A 1 91 ? -12.201 -13.471 14.148 1.00 93.88 91 LYS A C 1
ATOM 745 O O . LYS A 1 91 ? -11.645 -13.711 13.078 1.00 93.88 91 LYS A O 1
ATOM 750 N N . THR A 1 92 ? -13.519 -13.587 14.299 1.00 94.62 92 THR A N 1
ATOM 751 C CA . THR A 1 92 ? -14.397 -14.061 13.219 1.00 94.62 92 THR A CA 1
ATOM 752 C C . THR A 1 92 ? -14.867 -12.951 12.295 1.00 94.62 92 THR A C 1
ATOM 754 O O . THR A 1 92 ? -15.079 -13.211 11.115 1.00 94.62 92 THR A O 1
ATOM 757 N N . CYS A 1 93 ? -15.053 -11.738 12.815 1.00 95.56 93 CYS A N 1
ATOM 758 C CA . CYS A 1 93 ? -15.759 -10.659 12.125 1.00 95.56 93 CYS A CA 1
ATOM 759 C C . CYS A 1 93 ? -14.889 -9.442 11.808 1.00 95.56 93 CYS A C 1
ATOM 761 O O . CYS A 1 93 ? -15.326 -8.587 11.039 1.00 95.56 93 CYS A O 1
ATOM 763 N N . PHE A 1 94 ? -13.687 -9.348 12.375 1.00 91.56 94 PHE A N 1
ATOM 764 C CA . PHE A 1 94 ? -12.797 -8.209 12.180 1.00 91.56 94 PHE A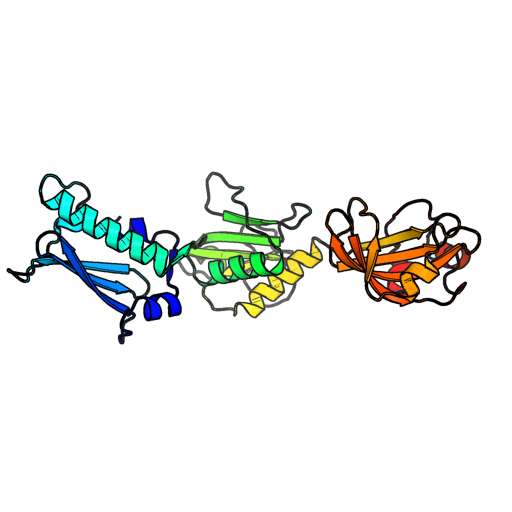 CA 1
ATOM 765 C C . PHE A 1 94 ? -11.495 -8.626 11.499 1.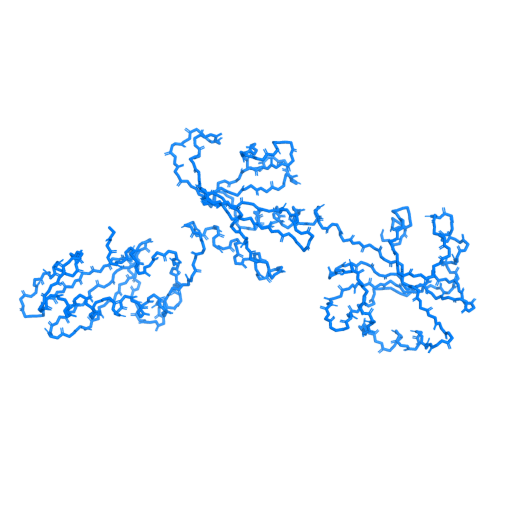00 91.56 94 PHE A C 1
ATOM 767 O O . PHE A 1 94 ? -11.144 -9.804 11.403 1.00 91.56 94 PHE A O 1
ATOM 774 N N . GLU A 1 95 ? -10.798 -7.628 10.976 1.00 85.38 95 GLU A N 1
ATOM 775 C CA . GLU A 1 95 ? -9.472 -7.746 10.388 1.00 85.38 95 GLU A CA 1
ATOM 776 C C . GLU A 1 95 ? -8.518 -6.822 11.136 1.00 85.38 95 GLU A C 1
ATOM 778 O O . GLU A 1 95 ? -8.909 -5.730 11.549 1.00 85.38 95 GLU A O 1
ATOM 783 N N . GLU A 1 96 ? -7.279 -7.277 11.321 1.00 79.38 96 GLU A N 1
ATOM 784 C CA . GLU A 1 96 ? -6.211 -6.458 11.893 1.00 79.38 96 GLU A CA 1
ATOM 785 C C . GLU A 1 96 ? -6.031 -5.197 11.041 1.00 79.38 96 GLU A C 1
ATOM 787 O O . GLU A 1 96 ? -5.882 -5.260 9.816 1.00 79.38 96 GLU A O 1
ATOM 792 N N . ALA A 1 97 ? -6.051 -4.055 11.707 1.00 75.94 97 ALA A N 1
ATOM 793 C CA . ALA A 1 97 ? -5.981 -2.732 11.133 1.00 75.94 97 ALA A CA 1
ATOM 794 C C . ALA A 1 97 ? -4.791 -2.001 11.745 1.00 75.94 97 ALA A C 1
ATOM 796 O O . ALA A 1 97 ? -4.772 -1.651 12.917 1.00 75.94 97 ALA A O 1
ATOM 797 N N . MET A 1 98 ? -3.774 -1.781 10.925 1.00 79.31 98 MET A N 1
ATOM 798 C CA . MET A 1 98 ? -2.541 -1.105 11.320 1.00 79.31 98 MET A CA 1
ATOM 799 C C . MET A 1 98 ? -2.751 0.378 11.658 1.00 79.31 98 MET A C 1
ATOM 801 O O . MET A 1 98 ? -1.936 0.978 12.351 1.00 79.31 98 MET A O 1
ATOM 805 N N . PHE A 1 99 ? -3.826 0.967 11.144 1.00 87.62 99 PHE A N 1
ATOM 806 C CA . PHE A 1 99 ? -4.100 2.394 11.210 1.00 87.62 99 PHE A CA 1
ATOM 807 C C . PHE A 1 99 ? -5.447 2.681 11.879 1.00 87.62 99 PHE A C 1
ATOM 809 O O . PHE A 1 99 ? -6.331 1.824 11.892 1.00 87.62 99 PHE A O 1
ATOM 816 N N . ASP A 1 100 ? -5.624 3.893 12.400 1.00 83.75 100 ASP A N 1
ATOM 817 C CA . ASP A 1 100 ? -6.886 4.325 13.012 1.00 83.75 100 ASP A CA 1
ATOM 818 C C . ASP A 1 100 ? -7.966 4.599 11.951 1.00 83.75 100 ASP A C 1
ATOM 820 O O . ASP A 1 100 ? -9.146 4.322 12.165 1.00 83.75 100 ASP A O 1
ATOM 824 N N . SER A 1 101 ? -7.586 5.160 10.797 1.00 86.62 101 SER A N 1
ATOM 825 C CA . SER A 1 101 ? -8.534 5.514 9.741 1.00 86.62 101 SER A CA 1
ATOM 826 C C . SER A 1 101 ? -8.829 4.320 8.823 1.00 86.62 101 SER A C 1
ATOM 828 O O . SER A 1 101 ? -7.913 3.598 8.400 1.00 86.62 101 SER A O 1
ATOM 830 N N . PRO A 1 102 ? -10.098 4.114 8.421 1.00 85.88 102 PRO A N 1
ATOM 831 C CA . PRO A 1 102 ? -10.442 3.104 7.425 1.00 85.88 102 PRO A CA 1
ATOM 832 C C . PRO A 1 102 ? -9.675 3.299 6.112 1.00 85.88 102 PRO A C 1
ATOM 834 O O . PRO A 1 102 ? -9.180 2.329 5.539 1.00 85.88 102 PRO A O 1
ATOM 837 N N . GLN A 1 103 ? -9.513 4.549 5.665 1.00 93.12 103 GLN A N 1
ATOM 838 C CA . GLN A 1 103 ? -8.812 4.869 4.424 1.00 93.12 103 GLN A CA 1
ATOM 839 C C . GLN A 1 103 ? -7.327 4.476 4.465 1.00 93.12 103 GLN A C 1
ATOM 841 O O . GLN A 1 103 ? -6.837 3.854 3.521 1.00 93.12 103 GLN A O 1
ATOM 846 N N . ALA A 1 104 ? -6.610 4.749 5.561 1.00 93.94 104 ALA A N 1
ATOM 847 C CA . ALA A 1 104 ? -5.220 4.315 5.702 1.00 93.94 104 ALA A CA 1
ATOM 848 C C . ALA A 1 104 ? -5.078 2.789 5.630 1.00 93.94 104 ALA A C 1
ATOM 850 O O . ALA A 1 104 ? -4.188 2.288 4.943 1.00 93.94 104 ALA A O 1
ATOM 851 N N . ASN A 1 105 ? -5.981 2.040 6.272 1.00 90.44 105 ASN A N 1
ATOM 852 C CA . ASN A 1 105 ? -5.974 0.577 6.216 1.00 90.44 105 ASN A CA 1
ATOM 853 C C . ASN A 1 105 ? -6.240 0.040 4.805 1.00 90.44 105 ASN A C 1
ATOM 855 O O . ASN A 1 105 ? -5.544 -0.875 4.359 1.00 90.44 105 ASN A O 1
ATOM 859 N N . ARG A 1 106 ? -7.194 0.630 4.069 1.00 92.06 106 ARG A N 1
ATOM 860 C CA . ARG A 1 106 ? -7.459 0.258 2.668 1.00 92.06 106 ARG A CA 1
ATOM 861 C C . ARG A 1 106 ? -6.246 0.532 1.776 1.00 92.06 106 ARG A C 1
ATOM 863 O O . ARG A 1 106 ? -5.860 -0.340 0.999 1.00 92.06 106 ARG A O 1
ATOM 870 N N . LEU A 1 107 ? -5.577 1.675 1.944 1.00 95.44 107 LEU A N 1
ATOM 871 C CA . LEU A 1 107 ? -4.351 2.017 1.208 1.00 95.44 107 LEU A CA 1
ATOM 872 C C . LEU A 1 107 ? -3.165 1.112 1.571 1.00 95.44 107 LEU A C 1
ATOM 874 O O . LEU A 1 107 ? -2.395 0.711 0.694 1.00 95.44 107 LEU A O 1
ATOM 878 N N . ALA A 1 108 ? -3.017 0.753 2.846 1.00 92.31 108 ALA A N 1
ATOM 879 C CA . ALA A 1 108 ? -1.991 -0.178 3.301 1.00 92.31 108 ALA A CA 1
ATOM 880 C C . ALA A 1 108 ? -2.209 -1.578 2.717 1.00 92.31 108 ALA A C 1
ATOM 882 O O . ALA A 1 108 ? -1.270 -2.181 2.192 1.00 92.31 108 ALA A O 1
ATOM 883 N N . LYS A 1 109 ? -3.459 -2.057 2.726 1.00 86.88 109 LYS A N 1
ATOM 884 C CA . LYS A 1 109 ? -3.848 -3.312 2.083 1.00 86.88 109 LYS A CA 1
ATOM 885 C C . LYS A 1 109 ? -3.577 -3.279 0.581 1.00 86.88 109 LYS A C 1
ATOM 887 O O . LYS A 1 109 ? -2.913 -4.179 0.077 1.00 86.88 109 LYS A O 1
ATOM 892 N N . TRP A 1 110 ? -4.014 -2.231 -0.116 1.00 93.12 110 TRP A N 1
ATOM 893 C CA . TRP A 1 110 ? -3.731 -2.055 -1.541 1.00 93.12 110 TRP A CA 1
ATOM 894 C C . TRP A 1 110 ? -2.224 -2.081 -1.831 1.00 93.12 110 TRP A C 1
ATOM 896 O O . TRP A 1 110 ? -1.782 -2.740 -2.773 1.00 93.12 110 TRP A O 1
ATOM 906 N N . THR A 1 111 ? -1.417 -1.419 -0.996 1.00 92.06 111 THR A N 1
ATOM 907 C CA . THR A 1 111 ? 0.046 -1.390 -1.138 1.00 92.06 111 THR A CA 1
ATOM 908 C C . THR A 1 111 ? 0.653 -2.784 -0.970 1.00 92.06 111 THR A C 1
ATOM 910 O O . THR A 1 111 ? 1.531 -3.174 -1.745 1.00 92.06 111 THR A O 1
ATOM 913 N N . PHE A 1 112 ? 0.168 -3.558 0.004 1.00 85.12 112 PHE A N 1
ATOM 914 C CA . PHE A 1 112 ? 0.597 -4.938 0.210 1.00 85.12 112 PHE A CA 1
ATOM 915 C C . PHE A 1 112 ? 0.176 -5.850 -0.948 1.00 85.12 112 PHE A C 1
ATOM 917 O O . PHE A 1 112 ? 1.009 -6.582 -1.471 1.00 85.12 112 PHE A O 1
ATOM 924 N N . ASP A 1 113 ? -1.071 -5.768 -1.405 1.00 77.44 113 ASP A N 1
ATOM 925 C CA . ASP A 1 113 ? -1.570 -6.590 -2.512 1.00 77.44 113 ASP A CA 1
ATOM 926 C C . ASP A 1 113 ? -0.850 -6.256 -3.837 1.00 77.44 113 ASP A C 1
ATOM 928 O O . ASP A 1 113 ? -0.592 -7.142 -4.653 1.00 77.44 113 ASP A O 1
ATOM 932 N N . THR A 1 114 ? -0.474 -4.987 -4.042 1.00 82.75 114 THR A N 1
ATOM 933 C CA . THR A 1 114 ? 0.185 -4.510 -5.272 1.00 82.75 114 THR A CA 1
ATOM 934 C C . THR A 1 114 ? 1.688 -4.793 -5.288 1.00 82.75 114 THR A C 1
ATOM 936 O O . THR A 1 114 ? 2.234 -5.191 -6.321 1.00 82.75 114 THR A O 1
ATOM 939 N N . TYR A 1 115 ? 2.376 -4.578 -4.161 1.00 82.75 115 TYR A N 1
ATOM 940 C CA . TYR A 1 115 ? 3.843 -4.597 -4.100 1.00 82.75 115 TYR A CA 1
ATOM 941 C C . TYR A 1 115 ? 4.429 -5.621 -3.119 1.00 82.75 115 TYR A C 1
ATOM 943 O O . TYR A 1 115 ? 5.646 -5.779 -3.076 1.00 82.75 115 TYR A O 1
ATOM 951 N N . GLY A 1 116 ? 3.612 -6.290 -2.304 1.00 79.00 116 GLY A N 1
ATOM 952 C CA . GLY A 1 116 ? 4.079 -7.138 -1.200 1.00 79.00 116 GLY A CA 1
ATOM 953 C C . GLY A 1 116 ? 4.726 -6.351 -0.053 1.00 79.00 116 GLY A C 1
ATOM 954 O O . GLY A 1 116 ? 5.441 -6.929 0.763 1.00 79.00 116 GLY A O 1
ATOM 955 N N . ILE A 1 117 ? 4.514 -5.032 0.003 1.00 85.81 117 ILE A N 1
ATOM 956 C CA . ILE A 1 117 ? 5.188 -4.127 0.942 1.00 85.81 117 ILE A CA 1
ATOM 957 C C . ILE A 1 117 ? 4.287 -3.858 2.142 1.00 85.81 117 ILE A C 1
ATOM 959 O O . ILE A 1 117 ? 3.162 -3.386 1.992 1.00 85.81 117 ILE A O 1
ATOM 963 N N . LYS A 1 118 ? 4.824 -4.102 3.339 1.00 87.50 118 LYS A N 1
ATOM 964 C CA . LYS A 1 118 ? 4.276 -3.611 4.608 1.00 87.50 118 LYS A CA 1
ATOM 965 C C . LYS A 1 118 ? 5.086 -2.389 5.053 1.00 87.50 118 LYS A C 1
ATOM 967 O O . LYS A 1 118 ? 6.294 -2.371 4.799 1.00 87.50 118 LYS A O 1
ATOM 972 N N . PRO A 1 119 ? 4.469 -1.373 5.669 1.00 91.56 119 PRO A N 1
ATOM 973 C CA . PRO A 1 119 ? 5.229 -0.245 6.182 1.00 91.56 119 PRO A CA 1
ATOM 974 C C . PRO A 1 119 ? 6.034 -0.647 7.428 1.00 91.56 119 PRO A C 1
ATOM 976 O O . PRO A 1 119 ? 5.674 -1.590 8.132 1.00 91.56 119 PRO A O 1
ATOM 979 N N . ASP A 1 120 ? 7.129 0.070 7.679 1.00 89.88 120 ASP A N 1
ATOM 980 C CA . ASP A 1 120 ? 7.920 -0.035 8.907 1.00 89.88 120 ASP A CA 1
ATOM 981 C C . ASP A 1 120 ? 7.638 1.138 9.860 1.00 89.88 120 ASP A C 1
ATOM 983 O O . ASP A 1 120 ? 7.099 2.169 9.457 1.00 89.88 120 ASP A O 1
ATOM 987 N N . GLU A 1 121 ? 7.998 0.980 11.135 1.00 89.75 121 GLU A N 1
ATOM 988 C CA . GLU A 1 121 ? 7.834 1.994 12.188 1.00 89.75 121 GLU A CA 1
ATOM 989 C C . GLU A 1 121 ? 9.211 2.526 12.621 1.00 89.75 121 GLU A C 1
ATOM 991 O O . GLU A 1 121 ? 9.766 2.113 13.642 1.00 89.75 121 GLU A O 1
ATOM 996 N N . PRO A 1 122 ? 9.843 3.426 11.843 1.00 88.88 122 PRO A N 1
ATOM 997 C CA . PRO A 1 122 ? 11.214 3.845 12.120 1.00 88.88 122 PRO A CA 1
ATOM 998 C C . PRO A 1 122 ? 11.320 4.841 13.286 1.00 88.88 122 PRO A C 1
ATOM 1000 O O . PRO A 1 122 ? 12.431 5.220 13.664 1.00 88.88 122 PRO A O 1
ATOM 1003 N N . PHE A 1 123 ? 10.198 5.315 13.838 1.00 86.31 123 PHE A N 1
ATOM 1004 C CA . PHE A 1 123 ? 10.176 6.369 14.848 1.00 86.31 123 PHE A CA 1
ATOM 1005 C C . PHE A 1 123 ? 9.842 5.822 16.237 1.00 86.31 123 PHE A C 1
ATOM 1007 O O . PHE A 1 123 ? 8.797 5.230 16.452 1.00 86.31 123 PHE A O 1
ATOM 1014 N N . GLN A 1 124 ? 10.694 6.109 17.223 1.00 76.56 124 GLN A N 1
ATOM 1015 C CA . GLN A 1 124 ? 10.494 5.638 18.602 1.00 76.56 124 GLN A CA 1
ATOM 1016 C C . GLN A 1 124 ? 9.477 6.458 19.412 1.00 76.56 124 GLN A C 1
ATOM 1018 O O . GLN A 1 124 ? 8.991 5.994 20.436 1.00 76.56 124 GLN A O 1
ATOM 1023 N N . LYS A 1 125 ? 9.229 7.716 19.023 1.00 74.38 125 LYS A N 1
ATOM 1024 C CA . LYS A 1 125 ? 8.482 8.695 19.841 1.00 74.38 125 LYS A CA 1
ATOM 1025 C C . LYS A 1 125 ? 7.174 9.169 19.216 1.00 74.38 125 LYS A C 1
ATOM 1027 O O . LYS A 1 125 ? 6.430 9.894 19.866 1.00 74.38 125 LYS A O 1
ATOM 1032 N N . VAL A 1 126 ? 6.929 8.830 17.955 1.00 74.88 126 VAL A N 1
ATOM 1033 C CA . VAL A 1 126 ? 5.742 9.257 17.210 1.00 74.88 126 VAL A CA 1
ATOM 1034 C C . VAL A 1 126 ? 5.203 8.074 16.426 1.00 74.88 126 VAL A C 1
ATOM 1036 O O . VAL A 1 126 ? 5.988 7.305 15.880 1.00 74.88 126 VAL A O 1
ATOM 1039 N N . SER A 1 127 ? 3.877 7.948 16.359 1.00 78.38 127 SER A N 1
ATOM 1040 C CA . SER A 1 127 ? 3.231 6.942 15.515 1.00 78.38 127 SER A CA 1
ATOM 1041 C C . SER A 1 127 ? 3.328 7.388 14.055 1.00 78.38 127 SER A C 1
ATOM 1043 O O . SER A 1 127 ? 2.629 8.307 13.612 1.00 78.38 127 SER A O 1
ATOM 1045 N N . GLY A 1 128 ? 4.279 6.796 13.336 1.00 89.56 128 GLY A N 1
ATOM 1046 C CA . GLY A 1 128 ? 4.536 7.067 11.931 1.00 89.56 128 GLY A CA 1
ATOM 1047 C C . GLY A 1 128 ? 4.992 5.800 11.222 1.00 89.56 128 GLY A C 1
ATOM 1048 O O . GLY A 1 128 ? 5.971 5.178 11.628 1.00 89.56 128 GLY A O 1
ATOM 1049 N N . HIS A 1 129 ? 4.298 5.462 10.143 1.00 94.19 129 HIS A N 1
ATOM 1050 C CA . HIS A 1 129 ? 4.496 4.245 9.371 1.00 94.19 129 HIS A CA 1
ATOM 1051 C C . HIS A 1 129 ? 4.998 4.604 7.976 1.00 94.19 129 HIS A C 1
ATOM 1053 O O . HIS A 1 129 ? 4.340 5.342 7.236 1.00 94.19 129 HIS A O 1
ATOM 1059 N N . VAL A 1 130 ? 6.172 4.104 7.607 1.00 95.81 130 VAL A N 1
ATOM 1060 C CA . VAL A 1 130 ? 6.837 4.441 6.348 1.00 95.81 130 VAL A CA 1
ATOM 1061 C C . VAL A 1 130 ? 6.741 3.284 5.367 1.00 95.81 130 VAL A C 1
ATOM 1063 O O . VAL A 1 130 ? 7.157 2.164 5.640 1.00 95.81 130 VAL A O 1
ATOM 1066 N N . PHE A 1 131 ? 6.282 3.586 4.159 1.00 95.62 131 PHE A N 1
ATOM 1067 C CA . PHE A 1 131 ? 6.322 2.669 3.031 1.00 95.62 131 PHE A CA 1
ATOM 1068 C C . PHE A 1 131 ? 7.629 2.851 2.258 1.00 95.62 131 PHE A C 1
ATOM 1070 O O . PHE A 1 131 ? 7.923 3.940 1.743 1.00 95.62 131 PHE A O 1
ATOM 1077 N N . ARG A 1 132 ? 8.422 1.778 2.160 1.00 93.56 132 ARG A N 1
ATOM 1078 C CA . ARG A 1 132 ? 9.716 1.769 1.465 1.00 93.56 132 ARG A CA 1
ATOM 1079 C C . ARG A 1 132 ? 9.693 0.884 0.241 1.00 93.56 132 ARG A C 1
ATOM 1081 O O . ARG A 1 132 ? 9.164 -0.219 0.278 1.00 93.56 132 ARG A O 1
ATOM 1088 N N . ASN A 1 133 ? 10.312 1.356 -0.833 1.00 89.88 133 ASN A N 1
ATOM 1089 C CA . ASN A 1 133 ? 10.582 0.507 -1.979 1.00 89.88 133 ASN A CA 1
ATOM 1090 C C . ASN A 1 133 ? 11.709 -0.494 -1.665 1.00 89.88 133 ASN A C 1
ATOM 1092 O O . ASN A 1 133 ? 12.371 -0.413 -0.631 1.00 89.88 133 ASN A O 1
ATOM 1096 N N . GLU A 1 134 ? 11.980 -1.399 -2.601 1.00 81.94 134 GLU A N 1
ATOM 1097 C CA . GLU A 1 134 ? 13.047 -2.403 -2.477 1.00 81.94 134 GLU A CA 1
ATOM 1098 C C . GLU A 1 134 ? 14.458 -1.798 -2.311 1.00 81.94 134 GLU A C 1
ATOM 1100 O O . GLU A 1 134 ? 15.364 -2.470 -1.833 1.00 81.94 134 GLU A O 1
ATOM 1105 N N . ASP A 1 135 ? 14.662 -0.530 -2.699 1.00 82.44 135 ASP A N 1
ATOM 1106 C CA . ASP A 1 135 ? 15.923 0.201 -2.485 1.00 82.44 135 ASP A CA 1
ATOM 1107 C C . ASP A 1 135 ? 15.966 0.918 -1.117 1.00 82.44 135 ASP A C 1
ATOM 1109 O O . ASP A 1 135 ? 16.860 1.726 -0.863 1.00 82.44 135 ASP A O 1
ATOM 1113 N N . GLY A 1 136 ? 14.978 0.686 -0.247 1.00 87.50 136 GLY A N 1
ATOM 1114 C CA . GLY A 1 136 ? 14.856 1.305 1.073 1.00 87.50 136 GLY A CA 1
ATOM 1115 C C . GLY A 1 136 ? 14.403 2.770 1.058 1.00 87.50 136 GLY A C 1
ATOM 1116 O O . GLY A 1 136 ? 14.389 3.415 2.114 1.00 87.50 136 GLY A O 1
ATOM 1117 N N . LYS A 1 137 ? 14.031 3.321 -0.105 1.00 91.75 137 LYS A N 1
ATOM 1118 C CA . LYS A 1 137 ? 13.586 4.714 -0.257 1.00 91.75 137 LYS A CA 1
ATOM 1119 C C . LYS A 1 137 ? 12.107 4.854 0.073 1.00 91.75 137 LYS A C 1
ATOM 1121 O O . LYS A 1 137 ? 11.291 4.032 -0.331 1.00 91.75 137 LYS A O 1
ATOM 1126 N N . TRP A 1 138 ? 11.767 5.940 0.757 1.00 95.00 138 TRP A N 1
ATOM 1127 C CA . TRP A 1 138 ? 10.406 6.212 1.210 1.00 95.00 138 TRP A CA 1
ATOM 1128 C C . TRP A 1 138 ? 9.555 6.684 0.047 1.00 95.00 138 TRP A C 1
ATOM 1130 O O . TRP A 1 138 ? 9.894 7.699 -0.559 1.00 95.00 138 TRP A O 1
ATOM 1140 N N . PHE A 1 139 ? 8.444 6.006 -0.213 1.00 95.56 139 PHE A N 1
ATOM 1141 C CA . PHE A 1 139 ? 7.457 6.451 -1.196 1.00 95.56 139 PHE A CA 1
ATOM 1142 C C . PHE A 1 139 ? 6.126 6.872 -0.565 1.00 95.56 139 PHE A C 1
ATOM 1144 O O . PHE A 1 139 ? 5.333 7.530 -1.236 1.00 95.56 139 PHE A O 1
ATOM 1151 N N . GLY A 1 140 ? 5.914 6.576 0.718 1.00 96.88 140 GLY A N 1
ATOM 1152 C CA . GLY A 1 140 ? 4.781 7.048 1.507 1.00 96.88 140 GLY A CA 1
ATOM 1153 C C . GLY A 1 140 ? 5.121 7.070 2.996 1.00 96.88 140 GLY A C 1
ATOM 1154 O O . GLY A 1 140 ? 5.962 6.297 3.450 1.00 96.88 140 GLY A O 1
ATOM 1155 N N . LEU A 1 141 ? 4.484 7.956 3.751 1.00 96.94 141 LEU A N 1
ATOM 1156 C CA . LEU A 1 141 ? 4.547 8.009 5.212 1.00 96.94 141 LEU A CA 1
ATOM 1157 C C . LEU A 1 141 ? 3.154 8.346 5.731 1.00 96.94 141 LEU A C 1
ATOM 1159 O O . LEU A 1 141 ? 2.660 9.425 5.426 1.00 96.94 141 LEU A O 1
ATOM 1163 N N . ILE A 1 142 ? 2.547 7.468 6.521 1.00 96.44 142 ILE A N 1
ATOM 1164 C CA . ILE A 1 142 ? 1.304 7.769 7.236 1.00 96.44 142 ILE A CA 1
ATOM 1165 C C . ILE A 1 142 ? 1.653 8.102 8.677 1.00 96.44 142 ILE A C 1
ATOM 1167 O O . ILE A 1 142 ? 2.394 7.367 9.327 1.00 96.44 142 ILE A O 1
ATOM 1171 N N . MET A 1 143 ? 1.139 9.219 9.178 1.00 93.38 143 MET A N 1
ATOM 1172 C CA . MET A 1 143 ? 1.348 9.623 10.562 1.00 93.38 143 MET A CA 1
ATOM 1173 C C . MET A 1 143 ? 0.114 10.286 11.151 1.00 93.38 143 MET A C 1
ATOM 1175 O O . MET A 1 143 ? -0.600 11.011 10.456 1.00 93.38 143 MET A O 1
ATOM 1179 N N . ARG A 1 144 ? -0.098 10.081 12.452 1.00 90.88 144 ARG A N 1
ATOM 1180 C CA . ARG A 1 144 ? -1.175 10.735 13.194 1.00 90.88 144 ARG A CA 1
ATOM 1181 C C . ARG A 1 144 ? -0.728 12.118 13.653 1.00 90.88 144 ARG A C 1
ATOM 1183 O O . ARG A 1 144 ? 0.268 12.253 14.364 1.00 90.88 144 ARG A O 1
ATOM 1190 N N . MET A 1 145 ? -1.447 13.155 13.238 1.00 91.44 145 MET A N 1
ATOM 1191 C CA . MET A 1 145 ? -1.098 14.543 13.538 1.00 91.44 145 MET A CA 1
ATOM 1192 C C . MET A 1 145 ? -2.316 15.470 13.527 1.00 91.44 145 MET A C 1
ATOM 1194 O O . MET A 1 145 ? -3.374 15.141 12.997 1.00 91.44 145 MET A O 1
ATOM 1198 N N . ASN A 1 146 ? -2.164 16.642 14.143 1.00 93.06 146 ASN A N 1
ATOM 1199 C CA . ASN A 1 146 ? -3.212 17.653 14.167 1.00 93.06 146 ASN A CA 1
ATOM 1200 C C . ASN A 1 146 ? -3.288 18.381 12.811 1.00 93.06 146 ASN A C 1
ATOM 1202 O O . ASN A 1 146 ? -2.279 18.933 12.363 1.00 93.06 146 ASN A O 1
ATOM 1206 N N . THR A 1 147 ? -4.455 18.404 12.162 1.00 94.69 147 THR A N 1
ATOM 1207 C CA . THR A 1 147 ? -4.621 18.964 10.809 1.00 94.69 147 THR A CA 1
ATOM 1208 C C . THR A 1 147 ? -4.567 20.487 10.768 1.00 94.69 147 THR A C 1
ATOM 1210 O O . THR A 1 147 ? -4.410 21.046 9.687 1.00 94.69 147 THR A O 1
ATOM 1213 N N . LYS A 1 148 ? -4.547 21.179 11.914 1.00 95.75 148 LYS A N 1
ATOM 1214 C CA . LYS A 1 148 ? -4.510 22.649 12.004 1.00 95.75 148 LYS A CA 1
ATOM 1215 C C . LYS A 1 148 ? -3.350 23.275 11.238 1.00 95.75 148 LYS A C 1
ATOM 1217 O O . LYS A 1 148 ? -3.461 24.390 10.739 1.00 95.75 148 LYS A O 1
ATOM 1222 N N . VAL A 1 149 ? -2.238 22.553 11.121 1.00 93.19 149 VAL A N 1
ATOM 1223 C CA . VAL A 1 149 ? -1.052 22.981 10.360 1.00 93.19 149 VAL A CA 1
ATOM 1224 C C . VAL A 1 149 ? -1.200 22.824 8.839 1.00 93.19 149 VAL A C 1
ATOM 1226 O O . VAL A 1 149 ? -0.365 23.341 8.100 1.00 93.19 149 VAL A O 1
ATOM 1229 N N . LEU A 1 150 ? -2.226 22.103 8.382 1.00 93.81 150 LEU A N 1
ATOM 1230 C CA . LEU A 1 150 ? -2.551 21.843 6.978 1.00 93.81 150 LEU A CA 1
ATOM 1231 C C . LEU A 1 150 ? -3.761 22.668 6.528 1.00 93.81 150 LEU A C 1
ATOM 1233 O O . LEU A 1 150 ? -3.654 23.438 5.576 1.00 93.81 150 LEU A O 1
ATOM 1237 N N . ASP A 1 151 ? -4.891 22.522 7.224 1.00 94.44 151 ASP A N 1
ATOM 1238 C CA . ASP A 1 151 ? -6.198 23.065 6.832 1.00 94.44 151 ASP A CA 1
ATOM 1239 C C . ASP A 1 151 ? -6.777 24.086 7.828 1.00 94.44 151 ASP A C 1
ATOM 1241 O O . ASP A 1 151 ? -7.850 24.640 7.595 1.00 94.44 151 ASP A O 1
ATOM 1245 N N . GLY A 1 152 ? -6.075 24.353 8.933 1.00 94.00 152 GLY A N 1
ATOM 1246 C CA . GLY A 1 152 ? -6.522 25.262 9.991 1.00 94.00 152 GLY A CA 1
ATOM 1247 C C . GLY A 1 152 ? -7.530 24.662 10.978 1.00 94.00 152 GLY A C 1
ATOM 1248 O O . GLY A 1 152 ? -7.884 25.340 11.944 1.00 94.00 152 GLY A O 1
ATOM 1249 N N . GLN A 1 153 ? -7.962 23.412 10.794 1.00 93.12 153 GLN A N 1
ATOM 1250 C CA . GLN A 1 153 ? -8.940 22.745 11.656 1.00 93.12 153 GLN A CA 1
ATOM 1251 C C . GLN A 1 153 ? -8.261 21.953 12.777 1.00 93.12 153 GLN A C 1
ATOM 1253 O O . GLN A 1 153 ? -7.284 21.250 12.556 1.00 93.12 153 GLN A O 1
ATOM 1258 N N . ASP A 1 154 ? -8.786 22.036 13.997 1.00 92.81 154 ASP A N 1
ATOM 1259 C CA . ASP A 1 154 ? -8.191 21.394 15.176 1.00 92.81 154 ASP A CA 1
ATOM 1260 C C . ASP A 1 154 ? -8.675 19.941 15.322 1.00 92.81 154 ASP A C 1
ATOM 1262 O O . ASP A 1 154 ? -9.547 19.629 16.132 1.00 92.81 154 ASP A O 1
ATOM 1266 N N . ARG A 1 155 ? -8.170 19.058 14.452 1.00 91.56 155 ARG A N 1
ATOM 1267 C CA . ARG A 1 155 ? -8.574 17.645 14.376 1.00 91.56 155 ARG A CA 1
ATOM 1268 C C . ARG A 1 155 ? -7.351 16.744 14.372 1.00 91.56 155 ARG A C 1
ATOM 1270 O O . ARG A 1 155 ? -6.373 17.031 13.690 1.00 91.56 155 ARG A O 1
ATOM 1277 N N . LEU A 1 156 ? -7.396 15.646 15.120 1.00 89.62 156 LEU A N 1
ATOM 1278 C CA . LEU A 1 156 ? -6.336 14.642 15.117 1.00 89.62 156 LEU A CA 1
ATOM 1279 C C . LEU A 1 156 ? -6.667 13.561 14.083 1.00 89.62 156 LEU A C 1
ATOM 1281 O O . LEU A 1 156 ? -7.547 12.739 14.325 1.00 89.62 156 LEU A O 1
ATOM 1285 N N . CYS A 1 157 ? -5.953 13.558 12.958 1.00 91.81 157 CYS A N 1
ATOM 1286 C CA . CYS A 1 157 ? -6.201 12.651 11.836 1.00 91.81 157 CYS A CA 1
ATOM 1287 C C . CYS A 1 157 ? -4.913 11.951 11.399 1.00 91.81 157 CYS A C 1
ATOM 1289 O O . CYS A 1 157 ? -3.802 12.391 11.710 1.00 91.81 157 CYS A O 1
ATOM 1291 N N . GLU A 1 158 ? -5.061 10.871 10.641 1.00 94.69 158 GLU A N 1
ATOM 1292 C CA . GLU A 1 158 ? -3.949 10.282 9.905 1.00 94.69 158 GLU A CA 1
ATOM 1293 C C . GLU A 1 158 ? -3.731 11.031 8.592 1.00 94.69 158 GLU A C 1
ATOM 1295 O O . GLU A 1 158 ? -4.669 11.368 7.868 1.00 94.69 158 GLU A O 1
ATOM 1300 N N . VAL A 1 159 ? -2.467 11.325 8.303 1.00 96.75 159 VAL A N 1
ATOM 1301 C CA . VAL A 1 159 ? -2.046 12.094 7.135 1.00 96.75 159 VAL A CA 1
ATOM 1302 C C . VAL A 1 159 ? -0.998 11.299 6.375 1.00 96.75 159 VAL A C 1
ATOM 1304 O O . VAL A 1 159 ? 0.023 10.903 6.942 1.00 96.75 159 VAL A O 1
ATOM 1307 N N . LEU A 1 160 ? -1.217 11.123 5.073 1.00 97.81 160 LEU A N 1
ATOM 1308 C CA . LEU A 1 160 ? -0.238 10.574 4.147 1.00 97.81 160 LEU A CA 1
ATOM 1309 C C . LEU A 1 160 ? 0.670 11.685 3.613 1.00 97.81 160 LEU A C 1
ATOM 1311 O O . LEU A 1 160 ? 0.228 12.606 2.932 1.00 97.81 160 LEU A O 1
ATOM 1315 N N . ASN A 1 161 ? 1.969 11.554 3.841 1.00 97.50 161 ASN A N 1
ATOM 1316 C CA . ASN A 1 161 ? 2.998 12.225 3.066 1.00 97.50 161 ASN A CA 1
ATOM 1317 C C . ASN A 1 161 ? 3.388 11.356 1.862 1.00 97.50 161 ASN A C 1
ATOM 1319 O O . ASN A 1 161 ? 3.822 10.217 2.033 1.00 97.50 161 ASN A O 1
ATOM 1323 N N . VAL A 1 162 ? 3.292 11.903 0.647 1.00 97.19 162 VAL A N 1
ATOM 1324 C CA . VAL A 1 162 ? 3.641 11.218 -0.617 1.00 97.19 162 VAL A CA 1
ATOM 1325 C C . VAL A 1 162 ? 4.380 12.165 -1.569 1.00 97.19 162 VAL A C 1
ATOM 1327 O O . VAL A 1 162 ? 4.276 13.388 -1.439 1.00 97.19 162 VAL A O 1
ATOM 1330 N N . LYS A 1 163 ? 5.174 11.641 -2.516 1.00 95.12 163 LYS A N 1
ATOM 1331 C CA . LYS A 1 163 ? 5.845 12.485 -3.515 1.00 95.12 163 LYS A CA 1
ATOM 1332 C C . LYS A 1 163 ? 4.829 13.248 -4.359 1.00 95.12 163 LYS A C 1
ATOM 1334 O O . LYS A 1 163 ? 3.853 12.686 -4.852 1.00 95.12 163 LYS A O 1
ATOM 1339 N N . LYS A 1 164 ? 5.112 14.530 -4.582 1.00 93.19 164 LYS A N 1
ATOM 1340 C CA . LYS A 1 164 ? 4.318 15.387 -5.458 1.00 93.19 164 LYS A CA 1
ATOM 1341 C C . LYS A 1 164 ? 4.530 14.959 -6.910 1.00 93.19 164 LYS A C 1
ATOM 1343 O O . LYS A 1 164 ? 5.619 15.141 -7.448 1.00 93.19 164 LYS A O 1
ATOM 1348 N N . THR A 1 165 ? 3.498 14.390 -7.528 1.00 88.50 165 THR A N 1
ATOM 1349 C CA . THR A 1 165 ? 3.523 13.932 -8.934 1.00 88.50 165 THR A CA 1
ATOM 1350 C C . THR A 1 165 ? 2.408 14.549 -9.782 1.00 88.50 165 THR A C 1
ATOM 1352 O O . THR A 1 165 ? 2.366 14.350 -10.995 1.00 88.50 165 THR A O 1
ATOM 1355 N N . GLN A 1 166 ? 1.525 15.325 -9.151 1.00 87.00 166 GLN A N 1
ATOM 1356 C CA . GLN A 1 166 ? 0.436 16.065 -9.773 1.00 87.00 166 GLN A CA 1
ATOM 1357 C C . GLN A 1 166 ? 0.214 17.377 -9.008 1.00 87.00 166 GLN A C 1
ATOM 1359 O O . GLN A 1 166 ? 0.404 17.437 -7.791 1.00 87.00 166 GLN A O 1
ATOM 1364 N N . GLU A 1 167 ? -0.151 18.436 -9.727 1.00 88.38 167 GLU A N 1
ATOM 1365 C CA . GLU A 1 167 ? -0.526 19.724 -9.137 1.00 88.38 167 GLU A CA 1
ATOM 1366 C C . GLU A 1 167 ? -1.985 19.709 -8.657 1.00 88.38 167 GLU A C 1
ATOM 1368 O O . GLU A 1 167 ? -2.823 19.013 -9.226 1.00 88.38 167 GLU A O 1
ATOM 1373 N N . GLY A 1 168 ? -2.290 20.500 -7.625 1.00 89.88 168 GLY A N 1
ATOM 1374 C CA . GLY A 1 168 ? -3.661 20.694 -7.138 1.00 89.88 168 GLY A CA 1
ATOM 1375 C C . GLY A 1 168 ? -4.218 19.598 -6.223 1.00 89.88 168 GLY A C 1
ATOM 1376 O O . GLY A 1 168 ? -5.394 19.663 -5.886 1.00 89.88 168 GLY A O 1
ATOM 1377 N N . ILE A 1 169 ? -3.405 18.620 -5.805 1.00 93.31 169 ILE A N 1
ATOM 1378 C CA . ILE A 1 169 ? -3.810 17.593 -4.834 1.00 93.31 169 ILE A CA 1
ATOM 1379 C C . ILE A 1 169 ? -3.060 17.780 -3.514 1.00 93.31 169 ILE A C 1
ATOM 1381 O O . ILE A 1 169 ? -1.833 17.916 -3.496 1.00 93.31 169 ILE A O 1
ATOM 1385 N N . GLY A 1 170 ? -3.814 17.721 -2.416 1.00 94.31 170 GLY A N 1
ATOM 1386 C CA . GLY A 1 170 ? -3.297 17.784 -1.053 1.00 94.31 170 GLY A CA 1
ATOM 1387 C C . GLY A 1 170 ? -2.761 19.159 -0.649 1.00 94.31 170 GLY A C 1
ATOM 1388 O O . GLY A 1 170 ? -2.961 20.175 -1.312 1.00 94.31 170 GLY A O 1
ATOM 1389 N N . TYR A 1 171 ? -2.060 19.169 0.477 1.00 95.62 171 TYR A N 1
ATOM 1390 C CA . TYR A 1 171 ? -1.458 20.340 1.103 1.00 95.62 171 TYR A CA 1
ATOM 1391 C C . TYR A 1 171 ? 0.064 20.338 0.905 1.00 95.62 171 TYR A C 1
ATOM 1393 O O . TYR A 1 171 ? 0.664 19.280 0.671 1.00 95.62 171 TYR A O 1
ATOM 1401 N N . PRO A 1 172 ? 0.741 21.496 1.044 1.00 94.81 172 PRO A N 1
ATOM 1402 C CA . PRO A 1 172 ? 2.193 21.524 1.163 1.00 94.81 172 PRO A CA 1
ATOM 1403 C C . PRO A 1 172 ? 2.659 20.571 2.266 1.00 94.81 172 PRO A C 1
ATOM 1405 O O . PRO A 1 172 ? 2.092 20.574 3.357 1.00 94.81 172 PRO A O 1
ATOM 1408 N N . ALA A 1 173 ? 3.698 19.780 1.992 1.00 93.31 173 ALA A N 1
ATOM 1409 C CA . ALA A 1 173 ? 4.137 18.761 2.937 1.00 93.31 173 ALA A CA 1
ATOM 1410 C C . ALA A 1 173 ? 4.436 19.304 4.341 1.00 93.31 173 ALA A C 1
ATOM 1412 O O . ALA A 1 173 ? 5.080 20.348 4.519 1.00 93.31 173 ALA A O 1
ATOM 1413 N N . TYR A 1 174 ? 4.042 18.513 5.332 1.00 87.38 174 TYR A N 1
ATOM 1414 C CA . TYR A 1 174 ? 4.427 18.669 6.724 1.00 87.38 174 TYR A CA 1
ATOM 1415 C C . TYR A 1 174 ? 5.451 17.588 7.101 1.00 87.38 174 TYR A C 1
ATOM 1417 O O . TYR A 1 174 ? 5.337 16.443 6.677 1.00 87.38 174 TYR A O 1
ATOM 1425 N N . HIS A 1 175 ? 6.510 17.968 7.823 1.00 86.06 175 HIS A N 1
ATOM 1426 C CA . HIS A 1 175 ? 7.741 17.185 8.077 1.00 86.06 175 HIS A CA 1
ATOM 1427 C C . HIS A 1 175 ? 8.609 16.816 6.859 1.00 86.06 175 HIS A C 1
ATOM 1429 O O . HIS A 1 175 ? 9.810 16.608 7.025 1.00 86.06 175 HIS A O 1
ATOM 1435 N N . MET A 1 176 ? 8.058 16.796 5.643 1.00 90.69 176 MET A N 1
ATOM 1436 C CA . MET A 1 176 ? 8.800 16.488 4.415 1.00 90.69 176 MET A CA 1
ATOM 1437 C C . MET A 1 176 ? 9.114 17.740 3.576 1.00 90.69 176 MET A C 1
ATOM 1439 O O . MET A 1 176 ? 8.625 18.844 3.816 1.00 90.69 176 MET A O 1
ATOM 1443 N N . ASN A 1 177 ? 9.967 17.583 2.558 1.00 92.69 177 ASN A N 1
ATOM 1444 C CA . ASN A 1 177 ? 10.347 18.684 1.671 1.00 92.69 177 ASN A CA 1
ATOM 1445 C C . ASN A 1 177 ? 9.156 19.138 0.800 1.00 92.69 177 ASN A C 1
ATOM 1447 O O . ASN A 1 177 ? 8.805 18.460 -0.167 1.00 92.69 177 ASN A O 1
ATOM 1451 N N . LYS A 1 178 ? 8.629 20.336 1.086 1.00 92.50 178 LYS A N 1
ATOM 1452 C CA . LYS A 1 178 ? 7.466 20.972 0.432 1.00 92.50 178 LYS A CA 1
ATOM 1453 C C . LYS A 1 178 ? 7.541 21.111 -1.092 1.00 92.50 178 LYS A C 1
ATOM 1455 O O . LYS A 1 178 ? 6.509 21.277 -1.729 1.00 92.50 178 LYS A O 1
ATOM 1460 N N . LYS A 1 179 ? 8.736 21.069 -1.693 1.00 89.75 179 LYS A N 1
ATOM 1461 C CA . LYS A 1 179 ? 8.890 21.118 -3.160 1.00 89.75 179 LYS A CA 1
ATOM 1462 C C . LYS A 1 179 ? 8.647 19.767 -3.825 1.00 89.75 179 LYS A C 1
ATOM 1464 O O . LYS A 1 179 ? 8.350 19.723 -5.010 1.00 89.75 179 LYS A O 1
ATOM 1469 N N . THR A 1 180 ? 8.844 18.673 -3.092 1.00 91.88 180 THR A N 1
ATOM 1470 C CA . THR A 1 180 ? 8.867 17.316 -3.665 1.00 91.88 180 THR A CA 1
ATOM 1471 C C . THR A 1 180 ? 7.861 16.370 -3.027 1.00 91.88 180 THR A C 1
ATOM 1473 O O . THR A 1 180 ? 7.695 15.262 -3.523 1.00 91.88 180 THR A O 1
ATOM 1476 N N . TRP A 1 181 ? 7.199 16.788 -1.952 1.00 96.69 181 TRP A N 1
ATOM 1477 C CA . TRP A 1 181 ? 6.206 16.019 -1.215 1.00 96.69 181 TRP A CA 1
ATOM 1478 C C . TRP A 1 181 ? 4.950 16.859 -0.986 1.00 96.69 181 TRP A C 1
ATOM 1480 O O . TRP A 1 181 ? 5.023 18.090 -0.936 1.00 96.69 181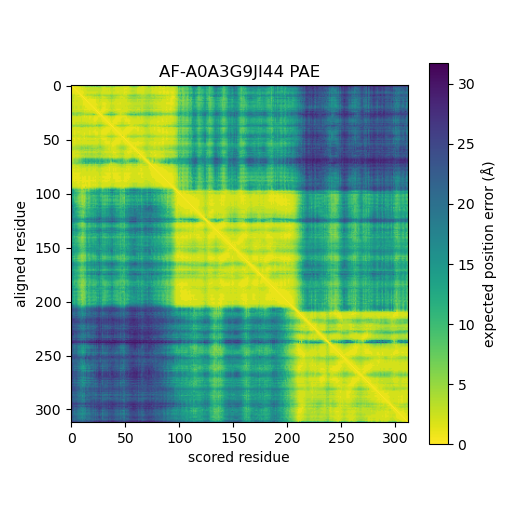 TRP A O 1
ATOM 1490 N N . ILE A 1 182 ? 3.832 16.170 -0.793 1.00 97.19 182 ILE A N 1
ATOM 1491 C CA . ILE A 1 182 ? 2.540 16.716 -0.372 1.00 97.19 182 ILE A CA 1
ATOM 1492 C C . ILE A 1 182 ? 2.010 15.924 0.825 1.00 97.19 182 ILE A C 1
ATOM 1494 O O . ILE A 1 182 ? 2.391 14.768 1.015 1.00 97.19 182 ILE A O 1
ATOM 1498 N N . SER A 1 183 ? 1.138 16.556 1.606 1.00 97.69 183 SER A N 1
ATOM 1499 C CA . SER A 1 183 ? 0.387 15.941 2.703 1.00 97.69 183 SER A CA 1
ATOM 1500 C C . SER A 1 183 ? -1.084 15.795 2.312 1.00 97.69 183 SER A C 1
ATOM 1502 O O . SER A 1 183 ? -1.682 16.747 1.819 1.00 97.69 183 SER A O 1
ATOM 1504 N N . ILE A 1 184 ? -1.673 14.625 2.538 1.00 97.69 184 ILE A N 1
ATOM 1505 C CA . ILE A 1 184 ? -3.082 14.319 2.259 1.00 97.69 184 ILE A CA 1
ATOM 1506 C C . ILE A 1 184 ? -3.715 13.825 3.557 1.00 97.69 184 ILE A C 1
ATOM 1508 O O . ILE A 1 184 ? -3.194 12.897 4.170 1.00 97.69 184 ILE A O 1
ATOM 1512 N N . ILE A 1 185 ? -4.803 14.461 3.988 1.00 97.12 185 ILE A N 1
ATOM 1513 C CA . ILE A 1 185 ? -5.592 14.000 5.135 1.00 97.12 185 ILE A CA 1
ATOM 1514 C C . ILE A 1 185 ? -6.374 12.763 4.681 1.00 97.12 185 ILE A C 1
ATOM 1516 O O . ILE A 1 185 ? -6.981 12.791 3.613 1.00 97.12 185 ILE A O 1
ATOM 1520 N N . LEU A 1 186 ? -6.310 11.675 5.448 1.00 96.69 186 LEU A N 1
ATOM 1521 C CA . LEU A 1 186 ? -6.974 10.412 5.116 1.00 96.69 186 LEU A CA 1
ATOM 1522 C C . LEU A 1 186 ? -8.396 10.384 5.697 1.00 96.69 186 LEU A C 1
ATOM 1524 O O . LEU A 1 186 ? -8.679 9.669 6.656 1.00 96.69 186 LEU A O 1
ATOM 1528 N N . ASP A 1 187 ? -9.256 11.242 5.149 1.00 93.69 187 ASP A N 1
ATOM 1529 C CA . ASP A 1 187 ? -10.645 11.473 5.567 1.00 93.69 187 ASP A CA 1
ATOM 1530 C C . ASP A 1 187 ? -11.666 11.248 4.436 1.00 93.69 187 ASP A C 1
ATOM 1532 O O . ASP A 1 187 ? -12.762 11.806 4.469 1.00 93.69 187 ASP A O 1
ATOM 1536 N N . ASP A 1 188 ? -11.295 10.462 3.419 1.00 94.62 188 ASP A N 1
ATOM 1537 C CA . ASP A 1 188 ? -12.105 10.168 2.227 1.00 94.62 188 ASP A CA 1
ATOM 1538 C C . ASP A 1 188 ? -12.440 11.398 1.346 1.00 94.62 188 ASP A C 1
ATOM 1540 O O . ASP A 1 188 ? -13.206 11.289 0.386 1.00 94.62 188 ASP A O 1
ATOM 1544 N N . SER A 1 189 ? -11.821 12.565 1.588 1.00 94.31 189 SER A N 1
ATOM 1545 C CA . SER A 1 189 ? -11.944 13.745 0.707 1.00 94.31 189 SER A CA 1
ATOM 1546 C C . SER A 1 189 ? -11.351 13.529 -0.692 1.00 94.31 189 SER A C 1
ATOM 1548 O O . SER A 1 189 ? -11.818 14.115 -1.672 1.00 94.31 189 SER A O 1
ATOM 1550 N N . TYR A 1 190 ? -10.343 12.662 -0.793 1.00 96.25 190 TYR A N 1
ATOM 1551 C CA . TYR A 1 190 ? -9.850 12.095 -2.044 1.00 96.25 190 TYR A CA 1
ATOM 1552 C C . TYR A 1 190 ? -10.158 10.602 -2.064 1.00 96.25 190 TYR A C 1
ATOM 1554 O O . TYR A 1 190 ? -10.000 9.928 -1.047 1.00 96.25 190 TYR A O 1
ATOM 1562 N N . SER A 1 191 ? -10.554 10.079 -3.227 1.00 96.75 191 SER A N 1
ATOM 1563 C CA . SER A 1 191 ? -10.819 8.648 -3.367 1.00 96.75 191 SER A CA 1
ATOM 1564 C C . SER A 1 191 ? -9.535 7.822 -3.252 1.00 96.75 191 SER A C 1
ATOM 1566 O O . SER A 1 191 ? -8.432 8.297 -3.559 1.00 96.75 191 SER A O 1
ATOM 1568 N N . ASP A 1 192 ? -9.686 6.560 -2.854 1.00 96.50 192 ASP A N 1
ATOM 1569 C CA . ASP A 1 192 ? -8.569 5.627 -2.720 1.00 96.50 192 ASP A CA 1
ATOM 1570 C C . ASP A 1 192 ? -7.801 5.468 -4.037 1.00 96.50 192 ASP A C 1
ATOM 1572 O O . ASP A 1 192 ? -6.577 5.386 -4.018 1.00 96.50 192 ASP A O 1
ATOM 1576 N N . GLU A 1 193 ? -8.479 5.499 -5.189 1.00 96.12 193 GLU A N 1
ATOM 1577 C CA . GLU A 1 193 ? -7.847 5.383 -6.508 1.00 96.12 193 GLU A CA 1
ATOM 1578 C C . GLU A 1 193 ? -6.915 6.563 -6.802 1.00 96.12 193 GLU A C 1
ATOM 1580 O O . GLU A 1 193 ? -5.826 6.377 -7.353 1.00 96.12 193 GLU A O 1
ATOM 1585 N N . VAL A 1 194 ? -7.314 7.781 -6.417 1.00 96.88 194 VAL A N 1
ATOM 1586 C CA . VAL A 1 194 ? -6.489 8.984 -6.594 1.00 96.88 194 VAL A CA 1
ATOM 1587 C C . VAL A 1 194 ? -5.232 8.882 -5.735 1.00 96.88 194 VAL A C 1
ATOM 1589 O O . VAL A 1 194 ? -4.122 9.114 -6.223 1.00 96.88 194 VAL A O 1
ATOM 1592 N N . ILE A 1 195 ? -5.387 8.502 -4.466 1.00 98.00 195 ILE A N 1
ATOM 1593 C CA . ILE A 1 195 ? -4.259 8.389 -3.538 1.00 98.00 195 ILE A CA 1
ATOM 1594 C C . ILE A 1 195 ? -3.333 7.233 -3.946 1.00 98.00 195 ILE A C 1
ATOM 1596 O O . ILE A 1 195 ? -2.114 7.414 -4.001 1.00 98.00 195 ILE A O 1
ATOM 1600 N N . ALA A 1 196 ? -3.891 6.080 -4.317 1.00 96.69 196 ALA A N 1
ATOM 1601 C CA . ALA A 1 196 ? -3.150 4.928 -4.820 1.00 96.69 196 ALA A CA 1
ATOM 1602 C C . ALA A 1 196 ? -2.328 5.281 -6.069 1.00 96.69 196 ALA A C 1
ATOM 1604 O O . ALA A 1 196 ? -1.143 4.952 -6.141 1.00 96.69 196 ALA A O 1
ATOM 1605 N N . ALA A 1 197 ? -2.893 6.037 -7.017 1.00 95.31 197 ALA A N 1
ATOM 1606 C CA . ALA A 1 197 ? -2.163 6.501 -8.197 1.00 95.31 197 ALA A CA 1
ATOM 1607 C C . ALA A 1 197 ? -0.980 7.423 -7.836 1.00 95.31 197 ALA A C 1
ATOM 1609 O O . ALA A 1 197 ? 0.088 7.341 -8.451 1.00 95.31 197 ALA A O 1
ATOM 1610 N N . LEU A 1 198 ? -1.128 8.285 -6.824 1.00 96.75 198 LEU A N 1
ATOM 1611 C CA . LEU A 1 198 ? -0.028 9.118 -6.324 1.00 96.75 198 LEU A CA 1
ATOM 1612 C C . LEU A 1 198 ? 1.060 8.280 -5.649 1.00 96.75 198 LEU A C 1
ATOM 1614 O O . LEU A 1 198 ? 2.247 8.505 -5.901 1.00 96.75 198 LEU A O 1
ATOM 1618 N N . MET A 1 199 ? 0.674 7.300 -4.827 1.00 96.50 199 MET A N 1
ATOM 1619 C CA . MET A 1 199 ? 1.604 6.365 -4.190 1.00 96.50 199 MET A CA 1
ATOM 1620 C C . MET A 1 199 ? 2.354 5.526 -5.227 1.00 96.50 199 MET A C 1
ATOM 1622 O O . MET A 1 199 ? 3.574 5.392 -5.129 1.00 96.50 199 MET A O 1
ATOM 1626 N N . GLN A 1 200 ? 1.663 5.047 -6.263 1.00 93.56 200 GLN A N 1
ATOM 1627 C CA . GLN A 1 200 ? 2.271 4.335 -7.383 1.00 93.56 200 GLN A CA 1
ATOM 1628 C C . GLN A 1 200 ? 3.312 5.204 -8.097 1.00 93.56 200 GLN A C 1
ATOM 1630 O O . GLN A 1 200 ? 4.462 4.793 -8.244 1.00 93.56 200 GLN A O 1
ATOM 1635 N N . LYS A 1 201 ? 2.959 6.433 -8.493 1.00 92.00 201 LYS A N 1
ATOM 1636 C CA . LYS A 1 201 ? 3.914 7.338 -9.156 1.00 92.00 201 LYS A CA 1
ATOM 1637 C C . LYS A 1 201 ? 5.090 7.704 -8.247 1.00 92.00 201 LYS A C 1
ATOM 1639 O O . LYS A 1 201 ? 6.223 7.829 -8.715 1.00 92.00 201 LYS A O 1
ATOM 1644 N N . SER A 1 202 ? 4.839 7.875 -6.947 1.00 94.38 202 SER A N 1
ATOM 1645 C CA . SER A 1 202 ? 5.874 8.089 -5.929 1.00 94.38 202 SER A CA 1
ATOM 1646 C C . SER A 1 202 ? 6.859 6.916 -5.890 1.00 94.38 202 SER A C 1
ATOM 1648 O O . SER A 1 202 ? 8.073 7.127 -5.961 1.00 94.38 202 SER A O 1
ATOM 1650 N N . TYR A 1 203 ? 6.343 5.684 -5.868 1.00 91.44 203 TYR A N 1
ATOM 1651 C CA . TYR A 1 203 ? 7.132 4.456 -5.922 1.00 91.44 203 TYR A CA 1
ATOM 1652 C C . TYR A 1 203 ? 7.974 4.380 -7.202 1.00 91.44 203 TYR A C 1
ATOM 1654 O O . TYR A 1 203 ? 9.192 4.209 -7.134 1.00 91.44 203 TYR A O 1
ATOM 1662 N N . GLU A 1 204 ? 7.351 4.573 -8.365 1.00 84.56 204 GLU A N 1
ATOM 1663 C CA . GLU A 1 204 ? 7.997 4.489 -9.682 1.00 84.56 204 GLU A CA 1
ATOM 1664 C C . GLU A 1 204 ? 9.094 5.546 -9.868 1.00 84.56 204 GLU A C 1
ATOM 1666 O O . GLU A 1 204 ? 10.162 5.249 -10.397 1.00 84.56 204 GLU A O 1
ATOM 1671 N N . THR A 1 205 ? 8.883 6.767 -9.365 1.00 84.12 205 THR A N 1
ATOM 1672 C CA . THR A 1 205 ? 9.886 7.848 -9.421 1.00 84.12 205 THR A CA 1
ATOM 1673 C C . THR A 1 205 ? 11.141 7.502 -8.611 1.00 84.12 205 THR A C 1
ATOM 1675 O O . THR A 1 205 ? 12.251 7.928 -8.934 1.00 84.12 205 THR A O 1
ATOM 1678 N N . LEU A 1 206 ? 10.985 6.734 -7.531 1.00 83.12 206 LEU A N 1
ATOM 1679 C CA . LEU A 1 206 ? 12.072 6.371 -6.618 1.00 83.12 206 LEU A CA 1
ATOM 1680 C C . LEU A 1 206 ? 12.742 5.040 -6.975 1.00 83.12 206 LEU A C 1
ATOM 1682 O O . LEU A 1 206 ? 13.929 4.858 -6.662 1.00 83.12 206 LEU A O 1
ATOM 1686 N N . SER A 1 207 ? 11.997 4.167 -7.653 1.00 70.25 207 SER A N 1
ATOM 1687 C CA . SER A 1 207 ? 12.411 2.907 -8.273 1.00 70.25 207 SER A CA 1
ATOM 1688 C C . SER A 1 207 ? 12.229 2.982 -9.796 1.00 70.25 207 SER A C 1
ATOM 1690 O O . SER A 1 207 ? 11.395 2.248 -10.334 1.00 70.25 207 SER A O 1
ATOM 1692 N N . PRO A 1 208 ? 12.958 3.852 -10.523 1.00 69.06 208 PRO A N 1
ATOM 1693 C CA . PRO A 1 208 ? 12.807 3.899 -11.970 1.00 69.06 208 PRO A CA 1
ATOM 1694 C C . PRO A 1 208 ? 13.128 2.517 -12.534 1.00 69.06 208 PRO A C 1
ATOM 1696 O O . PRO A 1 208 ? 14.184 1.952 -12.221 1.00 69.06 208 PRO A O 1
ATOM 1699 N N . ARG A 1 209 ? 12.201 1.975 -13.333 1.00 72.38 209 ARG A N 1
ATOM 1700 C CA . ARG A 1 209 ? 12.415 0.718 -14.056 1.00 72.38 209 ARG A CA 1
ATOM 1701 C C . ARG A 1 209 ? 13.696 0.865 -14.856 1.00 72.38 209 ARG A C 1
ATOM 1703 O O . ARG A 1 209 ? 13.864 1.829 -15.605 1.00 72.38 209 ARG A O 1
ATOM 1710 N N . LYS A 1 210 ? 14.620 -0.060 -14.652 1.00 83.12 210 LYS A N 1
ATOM 1711 C CA . LYS A 1 210 ? 15.912 -0.031 -15.321 1.00 83.12 210 LYS A CA 1
ATOM 1712 C C . LYS A 1 210 ? 15.817 -0.805 -16.616 1.00 83.12 210 LYS A C 1
ATOM 1714 O O . LYS A 1 210 ? 15.031 -1.737 -16.761 1.00 83.12 210 LYS A O 1
ATOM 1719 N N . ALA A 1 211 ? 16.658 -0.406 -17.551 1.00 90.62 211 ALA A N 1
ATOM 1720 C CA . ALA A 1 211 ? 16.871 -1.132 -18.779 1.00 90.62 211 ALA A CA 1
ATOM 1721 C C . ALA A 1 211 ? 18.268 -1.748 -18.749 1.00 90.62 211 ALA A C 1
ATOM 1723 O O . ALA A 1 211 ? 19.247 -1.070 -18.423 1.00 90.62 211 ALA A O 1
ATOM 1724 N N . TRP A 1 212 ? 18.365 -3.031 -19.075 1.00 93.25 212 TRP A N 1
ATOM 1725 C CA . TRP A 1 212 ? 19.584 -3.816 -18.938 1.00 93.25 212 TRP A CA 1
ATOM 1726 C C . TRP A 1 212 ? 20.021 -4.410 -20.269 1.00 93.25 212 TRP A C 1
ATOM 1728 O O . TRP A 1 212 ? 19.235 -5.063 -20.938 1.00 93.25 212 TRP A O 1
ATOM 1738 N N . LEU A 1 213 ? 21.297 -4.259 -20.613 1.00 93.44 213 LEU A N 1
ATOM 1739 C CA . LEU A 1 213 ? 21.957 -5.055 -21.644 1.00 93.44 213 LEU A CA 1
ATOM 1740 C C . LEU A 1 213 ? 22.495 -6.338 -21.010 1.00 93.44 213 LEU A C 1
ATOM 1742 O O . LEU A 1 213 ? 23.354 -6.275 -20.124 1.00 93.44 213 LEU A O 1
ATOM 1746 N N . LEU A 1 214 ? 22.011 -7.488 -21.477 1.00 93.31 214 LEU A N 1
ATOM 1747 C CA . LEU A 1 214 ? 22.432 -8.818 -21.043 1.00 93.31 214 LEU A CA 1
ATOM 1748 C C . LEU A 1 214 ? 23.250 -9.506 -22.137 1.00 93.31 214 LEU A C 1
ATOM 1750 O O . LEU A 1 214 ? 22.701 -9.787 -23.197 1.00 93.31 214 LEU A O 1
ATOM 1754 N N . PRO A 1 215 ? 24.534 -9.830 -21.905 1.00 92.62 215 PRO A N 1
ATOM 1755 C CA . PRO A 1 215 ? 25.275 -10.649 -22.848 1.00 92.62 215 PRO A CA 1
ATOM 1756 C C . PRO A 1 215 ? 24.785 -12.097 -22.796 1.00 92.62 215 PRO A C 1
ATOM 1758 O O . PRO A 1 215 ? 24.685 -12.690 -21.720 1.00 92.62 215 PRO A O 1
ATOM 1761 N N . ALA A 1 216 ? 24.559 -12.674 -23.966 1.00 91.88 216 ALA A N 1
ATOM 1762 C CA . ALA A 1 216 ? 24.295 -14.084 -24.163 1.00 91.88 216 ALA A CA 1
ATOM 1763 C C . ALA A 1 216 ? 25.319 -14.637 -25.155 1.00 91.88 216 ALA A C 1
ATOM 1765 O O . ALA A 1 216 ? 25.530 -14.071 -26.230 1.00 91.88 216 ALA A O 1
ATOM 1766 N N . ASN A 1 217 ? 25.998 -15.715 -24.767 1.00 87.56 217 ASN A N 1
ATOM 1767 C CA . ASN A 1 217 ? 27.014 -16.306 -25.617 1.00 87.56 217 ASN A CA 1
ATOM 1768 C C . ASN A 1 217 ? 26.456 -17.495 -26.393 1.00 87.56 217 ASN A C 1
ATOM 1770 O O . ASN A 1 217 ? 26.342 -18.603 -25.872 1.00 87.56 217 ASN A O 1
ATOM 1774 N N . SER A 1 218 ? 26.190 -17.236 -27.668 1.00 82.12 218 SER A N 1
ATOM 1775 C CA . SER A 1 218 ? 25.693 -18.195 -28.649 1.00 82.12 218 SER A CA 1
ATOM 1776 C C . SER A 1 218 ? 26.629 -19.379 -28.920 1.00 82.12 218 SER A C 1
ATOM 1778 O O . SER A 1 218 ? 26.202 -20.347 -29.534 1.00 82.12 218 SER A O 1
ATOM 1780 N N . THR A 1 219 ? 27.891 -19.344 -28.470 1.00 80.88 219 THR A N 1
ATOM 1781 C CA . THR A 1 219 ? 28.792 -20.509 -28.555 1.00 80.88 219 THR A CA 1
ATOM 1782 C C . THR A 1 219 ? 28.565 -21.525 -27.440 1.00 80.88 219 THR A C 1
ATOM 1784 O O . THR A 1 219 ? 28.930 -22.682 -27.604 1.00 80.88 219 THR A O 1
ATOM 1787 N N . TYR A 1 220 ? 28.020 -21.102 -26.295 1.00 82.44 220 TYR A N 1
ATOM 1788 C CA . TYR A 1 220 ? 27.744 -21.989 -25.157 1.00 82.44 220 TYR A CA 1
ATOM 1789 C C . TYR A 1 220 ? 26.278 -22.415 -25.083 1.00 82.44 220 TYR A C 1
ATOM 1791 O O . TYR A 1 220 ? 25.969 -23.417 -24.446 1.00 82.44 220 TYR A O 1
ATOM 1799 N N . PHE A 1 221 ? 25.378 -21.646 -25.696 1.00 83.31 221 PHE A N 1
ATOM 1800 C CA . PHE A 1 221 ? 23.941 -21.846 -25.592 1.00 83.31 221 PHE A CA 1
ATOM 1801 C C . PHE A 1 221 ? 23.233 -21.333 -26.843 1.00 83.31 221 PHE A C 1
ATOM 1803 O O . PHE A 1 221 ? 23.487 -20.206 -27.266 1.00 83.31 221 PHE A O 1
ATOM 1810 N N . ASP A 1 222 ? 22.321 -22.120 -27.413 1.00 88.06 222 ASP A N 1
ATOM 1811 C CA . ASP A 1 222 ? 21.506 -21.674 -28.545 1.00 88.06 222 ASP A CA 1
ATOM 1812 C C . ASP A 1 222 ? 20.377 -20.755 -28.062 1.00 88.06 222 ASP A C 1
ATOM 1814 O O . ASP A 1 222 ? 19.253 -21.168 -27.777 1.00 88.06 222 ASP A O 1
ATOM 1818 N N . VAL A 1 223 ? 20.719 -19.473 -27.936 1.00 88.94 223 VAL A N 1
ATOM 1819 C CA . VAL A 1 223 ? 19.803 -18.423 -27.486 1.00 88.94 223 VAL A CA 1
ATOM 1820 C C . VAL A 1 223 ? 18.609 -18.302 -28.430 1.00 88.94 223 VAL A C 1
ATOM 1822 O O . VAL A 1 223 ? 17.499 -18.059 -27.973 1.00 88.94 223 VAL A O 1
ATOM 1825 N N . GLU A 1 224 ? 18.807 -18.446 -29.740 1.00 89.38 224 GLU A N 1
ATOM 1826 C CA . GLU A 1 224 ? 17.717 -18.246 -30.695 1.00 89.38 224 GLU A CA 1
ATOM 1827 C C . GLU A 1 224 ? 16.699 -19.374 -30.619 1.00 89.38 224 GLU A C 1
ATOM 1829 O O . GLU A 1 224 ? 15.518 -19.086 -30.440 1.00 89.38 224 GLU A O 1
ATOM 1834 N N . ALA A 1 225 ? 17.149 -20.632 -30.620 1.00 88.19 225 ALA A N 1
ATOM 1835 C CA . ALA A 1 225 ? 16.254 -21.765 -30.403 1.00 88.19 225 ALA A CA 1
ATOM 1836 C C . ALA A 1 225 ? 15.513 -21.647 -29.062 1.00 88.19 225 ALA A C 1
ATOM 1838 O O . ALA A 1 225 ? 14.311 -21.901 -28.982 1.00 88.19 225 ALA A O 1
ATOM 1839 N N . TYR A 1 226 ? 16.200 -21.197 -28.009 1.00 89.00 226 TYR A N 1
ATOM 1840 C CA . TYR A 1 226 ? 15.587 -21.051 -26.693 1.00 89.00 226 TYR A CA 1
ATOM 1841 C C . TYR A 1 226 ? 14.479 -19.990 -26.641 1.00 89.00 226 TYR A C 1
ATOM 1843 O O . TYR A 1 226 ? 13.438 -20.211 -26.022 1.00 89.00 226 TYR A O 1
ATOM 1851 N N . PHE A 1 227 ? 14.674 -18.848 -27.303 1.00 90.06 227 PHE A N 1
ATOM 1852 C CA . PHE A 1 227 ? 13.687 -17.766 -27.336 1.00 90.06 227 PHE A CA 1
ATOM 1853 C C . PHE A 1 227 ? 12.596 -17.959 -28.395 1.00 90.06 227 PHE A C 1
ATOM 1855 O O . PHE A 1 227 ? 11.492 -17.436 -28.227 1.00 90.06 227 PHE A O 1
ATOM 1862 N N . ASP A 1 228 ? 12.858 -18.666 -29.495 1.00 85.81 228 ASP A N 1
ATOM 1863 C CA . ASP A 1 228 ? 11.899 -18.790 -30.600 1.00 85.81 228 ASP A CA 1
ATOM 1864 C C . ASP A 1 228 ? 10.723 -19.720 -30.266 1.00 85.81 228 ASP A C 1
ATOM 1866 O O . ASP A 1 228 ? 9.623 -19.520 -30.782 1.00 85.81 228 ASP A O 1
ATOM 1870 N N . HIS A 1 229 ? 10.903 -20.663 -29.338 1.00 81.88 229 HIS A N 1
ATOM 1871 C CA . HIS A 1 229 ? 9.863 -21.622 -28.943 1.00 81.88 229 HIS A CA 1
ATOM 1872 C C . HIS A 1 229 ? 9.035 -21.208 -27.720 1.00 81.88 229 HIS A C 1
ATOM 1874 O O . HIS A 1 229 ? 8.124 -21.937 -27.327 1.00 81.88 229 HIS A O 1
ATOM 1880 N N . ALA A 1 230 ? 9.319 -20.051 -27.118 1.00 84.81 230 ALA A N 1
ATOM 1881 C CA . ALA A 1 230 ? 8.653 -19.625 -25.897 1.00 84.81 230 ALA A CA 1
ATOM 1882 C C . ALA A 1 230 ? 8.389 -18.115 -25.862 1.00 84.81 230 ALA A C 1
ATOM 1884 O O . ALA A 1 230 ? 9.213 -17.290 -26.260 1.00 84.81 230 ALA A O 1
ATOM 1885 N N . THR A 1 231 ? 7.223 -17.740 -25.336 1.00 89.75 231 THR A N 1
ATOM 1886 C CA . THR A 1 231 ? 6.915 -16.342 -24.995 1.00 89.75 231 THR A CA 1
ATOM 1887 C C . THR A 1 231 ? 7.619 -15.928 -23.706 1.00 89.75 231 THR A C 1
ATOM 1889 O O . THR A 1 231 ? 7.999 -14.771 -23.551 1.00 89.75 231 THR A O 1
ATOM 1892 N N . ARG A 1 232 ? 7.817 -16.880 -22.786 1.00 94.12 232 ARG A N 1
ATOM 1893 C CA . ARG A 1 232 ? 8.509 -16.675 -21.515 1.00 94.12 232 ARG A CA 1
ATOM 1894 C C . ARG A 1 232 ? 9.658 -17.651 -21.379 1.00 94.12 232 ARG A C 1
ATOM 1896 O O . ARG A 1 232 ? 9.467 -18.845 -21.585 1.00 94.12 232 ARG A O 1
ATOM 1903 N N . VAL A 1 233 ? 10.816 -17.141 -20.996 1.00 93.69 233 VAL A N 1
ATOM 1904 C CA . VAL A 1 233 ? 12.025 -17.938 -20.817 1.00 93.69 233 VAL A CA 1
ATOM 1905 C C . VAL A 1 233 ? 12.585 -17.765 -19.415 1.00 93.69 233 VAL A C 1
ATOM 1907 O O . VAL A 1 233 ? 12.496 -16.682 -18.830 1.00 93.69 233 VAL A O 1
ATOM 1910 N N . ALA A 1 234 ? 13.165 -18.835 -18.881 1.00 92.50 234 ALA A N 1
ATOM 1911 C CA . ALA A 1 234 ? 13.916 -18.774 -17.641 1.00 92.50 234 ALA A CA 1
ATOM 1912 C C . ALA A 1 234 ? 15.346 -18.309 -17.933 1.00 92.50 234 ALA A C 1
ATOM 1914 O O . ALA A 1 234 ? 15.954 -18.658 -18.942 1.00 92.50 234 ALA A O 1
ATOM 1915 N N . TRP A 1 235 ? 15.888 -17.468 -17.066 1.00 90.81 235 TRP A N 1
ATOM 1916 C CA . TRP A 1 235 ? 17.228 -16.930 -17.212 1.00 90.81 235 TRP A CA 1
ATOM 1917 C C . TRP A 1 235 ? 17.892 -16.819 -15.850 1.00 90.81 235 TRP A C 1
ATOM 1919 O O . TRP A 1 235 ? 17.238 -16.564 -14.839 1.00 90.81 235 TRP A O 1
ATOM 1929 N N . HIS A 1 236 ? 19.215 -16.947 -15.810 1.00 86.88 236 HIS A N 1
ATOM 1930 C CA . HIS A 1 236 ? 19.946 -16.793 -14.558 1.00 86.88 236 HIS A CA 1
ATOM 1931 C C . HIS A 1 236 ? 19.729 -15.396 -13.968 1.00 86.88 236 HIS A C 1
ATOM 1933 O O . HIS A 1 236 ? 20.012 -14.383 -14.623 1.00 86.88 236 HIS A O 1
ATOM 1939 N N . ALA A 1 237 ? 19.267 -15.350 -12.716 1.00 72.44 237 ALA A N 1
ATOM 1940 C CA . ALA A 1 237 ? 19.066 -14.106 -11.993 1.00 72.44 237 ALA A CA 1
ATOM 1941 C C . ALA A 1 237 ? 20.394 -13.343 -11.857 1.00 72.44 237 ALA A C 1
ATOM 1943 O O . ALA A 1 237 ? 21.462 -13.909 -11.602 1.00 72.44 237 ALA A O 1
ATOM 1944 N N . ARG A 1 238 ? 20.344 -12.025 -12.056 1.00 70.56 238 ARG A N 1
ATOM 1945 C CA . ARG A 1 238 ? 21.501 -11.135 -11.907 1.00 70.56 238 ARG A CA 1
ATOM 1946 C C . ARG A 1 238 ? 21.203 -10.103 -10.830 1.00 70.56 238 ARG A C 1
ATOM 1948 O O . ARG A 1 238 ? 20.130 -9.504 -10.814 1.00 70.56 238 ARG A O 1
ATOM 1955 N N . ASN A 1 239 ? 22.185 -9.860 -9.961 1.00 62.09 239 ASN A N 1
ATOM 1956 C CA . ASN A 1 239 ? 22.058 -8.900 -8.868 1.00 62.09 239 ASN A CA 1
ATOM 1957 C C . ASN A 1 239 ? 21.650 -7.520 -9.413 1.00 62.09 239 ASN A C 1
ATOM 1959 O O . ASN A 1 239 ? 22.371 -6.959 -10.241 1.00 62.09 239 ASN A O 1
ATOM 1963 N N . LYS A 1 240 ? 20.549 -6.973 -8.870 1.00 78.38 240 LYS A N 1
ATOM 1964 C CA . LYS A 1 240 ? 19.955 -5.632 -9.097 1.00 78.38 240 LYS A CA 1
ATOM 1965 C C . LYS A 1 240 ? 18.848 -5.507 -10.152 1.00 78.38 240 LYS A C 1
ATOM 1967 O O . LYS A 1 240 ? 18.303 -4.406 -10.247 1.00 78.38 240 LYS A O 1
ATOM 1972 N N . MET A 1 241 ? 18.522 -6.550 -10.917 1.00 86.50 241 MET A N 1
ATOM 1973 C CA . MET A 1 241 ? 17.319 -6.519 -11.764 1.00 86.50 241 MET A CA 1
ATOM 1974 C C . MET A 1 241 ? 16.066 -6.635 -10.900 1.00 86.50 241 MET A C 1
ATOM 1976 O O . MET A 1 241 ? 16.120 -7.242 -9.830 1.00 86.50 241 MET A O 1
ATOM 1980 N N . LYS A 1 242 ? 14.964 -6.040 -11.356 1.00 83.31 242 LYS A N 1
ATOM 1981 C CA . LYS A 1 242 ? 13.673 -6.022 -10.657 1.00 83.31 242 LYS A CA 1
ATOM 1982 C C . LYS A 1 242 ? 12.539 -6.397 -11.596 1.00 83.31 242 LYS A C 1
ATOM 1984 O O . LYS A 1 242 ? 12.653 -6.244 -12.812 1.00 83.31 242 LYS A O 1
ATOM 1989 N N . LYS A 1 243 ? 11.422 -6.863 -11.035 1.00 86.00 243 LYS A N 1
ATOM 1990 C CA . LYS A 1 243 ? 10.193 -7.076 -11.807 1.00 86.00 243 LYS A CA 1
ATOM 1991 C C . LYS A 1 243 ? 9.816 -5.7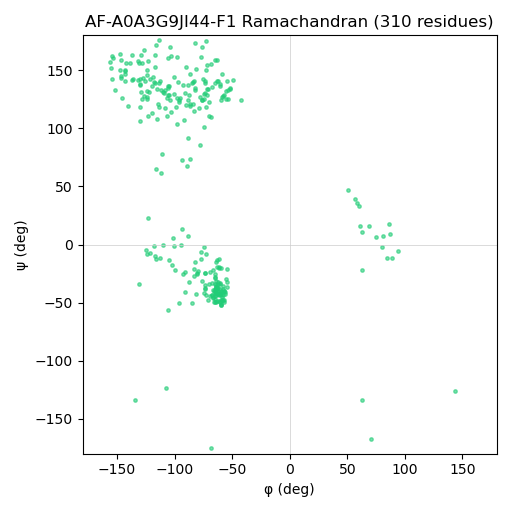85 -12.545 1.00 86.00 243 LYS A C 1
ATOM 1993 O O . LYS A 1 243 ? 9.808 -4.704 -11.963 1.00 86.00 243 LYS A O 1
ATOM 1998 N N . GLY A 1 244 ? 9.498 -5.908 -13.828 1.00 86.94 244 GLY A N 1
ATOM 1999 C CA . GLY A 1 244 ? 9.149 -4.799 -14.711 1.00 86.94 244 GLY A CA 1
ATOM 2000 C C . GLY A 1 244 ? 10.332 -4.137 -15.424 1.00 86.94 244 GLY A C 1
ATOM 2001 O O . GLY A 1 244 ? 10.083 -3.383 -16.373 1.00 86.94 244 GLY A O 1
ATOM 2002 N N . ASP A 1 245 ? 11.579 -4.428 -15.031 1.00 91.06 245 ASP A N 1
ATOM 2003 C CA . ASP A 1 245 ? 12.771 -3.958 -15.744 1.00 91.06 245 ASP A CA 1
ATOM 2004 C C . ASP A 1 245 ? 12.765 -4.443 -17.199 1.00 91.06 245 ASP A C 1
ATOM 2006 O O . ASP A 1 245 ? 12.288 -5.536 -17.519 1.00 91.06 245 ASP A O 1
ATOM 2010 N N . GLN A 1 246 ? 13.314 -3.614 -18.081 1.00 93.19 246 GLN A N 1
ATOM 2011 C CA . GLN A 1 246 ? 13.490 -3.933 -19.493 1.00 93.19 246 GLN A CA 1
ATOM 2012 C C . GLN A 1 246 ? 14.829 -4.637 -19.683 1.00 93.19 246 GLN A C 1
ATOM 2014 O O . GLN A 1 246 ? 15.846 -4.247 -19.105 1.00 93.19 246 GLN A O 1
ATOM 2019 N N . VAL A 1 247 ? 14.844 -5.681 -20.495 1.00 95.00 247 VAL A N 1
ATOM 2020 C CA . VAL A 1 247 ? 16.011 -6.523 -20.726 1.00 95.00 247 VAL A CA 1
ATOM 2021 C C . VAL A 1 247 ? 16.251 -6.648 -22.218 1.00 95.00 247 VAL A C 1
ATOM 2023 O O . VAL A 1 247 ? 15.391 -7.072 -22.975 1.00 95.00 247 VAL A O 1
ATOM 2026 N N . PHE A 1 248 ? 17.459 -6.306 -22.625 1.00 95.06 248 PHE A N 1
ATOM 2027 C CA . PHE A 1 248 ? 17.926 -6.308 -23.994 1.00 95.06 248 PHE A CA 1
ATOM 2028 C C . PHE A 1 248 ? 19.043 -7.346 -24.114 1.00 95.06 248 PHE A C 1
ATOM 2030 O O . PHE A 1 248 ? 20.145 -7.161 -23.592 1.00 95.06 248 PHE A O 1
ATOM 2037 N N . VAL A 1 249 ? 18.752 -8.467 -24.773 1.00 94.62 249 VAL A N 1
ATOM 2038 C CA . VAL A 1 249 ? 19.683 -9.590 -24.931 1.00 94.62 249 VAL A CA 1
ATOM 2039 C C . VAL A 1 249 ? 20.621 -9.320 -26.105 1.00 94.62 249 VAL A C 1
ATOM 2041 O O . VAL A 1 249 ? 20.205 -9.251 -27.263 1.00 94.62 249 VAL A O 1
ATOM 2044 N N . TYR A 1 250 ? 21.902 -9.170 -25.786 1.00 94.69 250 TYR A N 1
ATOM 2045 C CA . TYR A 1 250 ? 23.002 -8.961 -26.716 1.00 94.69 250 TYR A CA 1
ATOM 2046 C C . TYR A 1 250 ? 23.726 -10.280 -26.977 1.00 94.69 250 TYR A C 1
ATOM 2048 O O . TYR A 1 250 ? 24.320 -10.857 -26.066 1.00 94.69 250 TYR A O 1
ATOM 2056 N N . LEU A 1 251 ? 23.730 -10.734 -28.226 1.00 93.38 251 LEU A N 1
ATOM 2057 C CA . LEU A 1 251 ? 24.511 -11.889 -28.642 1.00 93.38 251 LEU A CA 1
ATOM 2058 C C . LEU A 1 251 ? 25.975 -11.497 -28.812 1.00 93.38 251 LEU A C 1
ATOM 2060 O O . LEU A 1 251 ? 26.305 -10.561 -29.546 1.00 93.38 251 LEU A O 1
ATOM 2064 N N . SER A 1 252 ? 26.871 -12.229 -28.150 1.00 89.69 252 SER A N 1
ATOM 2065 C CA . SER A 1 252 ? 28.310 -12.049 -28.336 1.00 89.69 252 SER A CA 1
ATOM 2066 C C . SER A 1 252 ? 28.769 -12.494 -29.730 1.00 89.69 252 SER A C 1
ATOM 2068 O O . SER A 1 252 ? 27.968 -12.848 -30.599 1.00 89.69 252 SER A O 1
ATOM 2070 N N . ALA A 1 253 ? 30.083 -12.466 -29.964 1.00 86.69 253 ALA A N 1
ATOM 2071 C CA . ALA A 1 253 ? 30.660 -13.023 -31.181 1.00 86.69 253 ALA A CA 1
ATOM 2072 C C . ALA A 1 253 ? 30.124 -14.454 -31.443 1.00 86.69 253 ALA A C 1
ATOM 2074 O O . ALA A 1 253 ? 29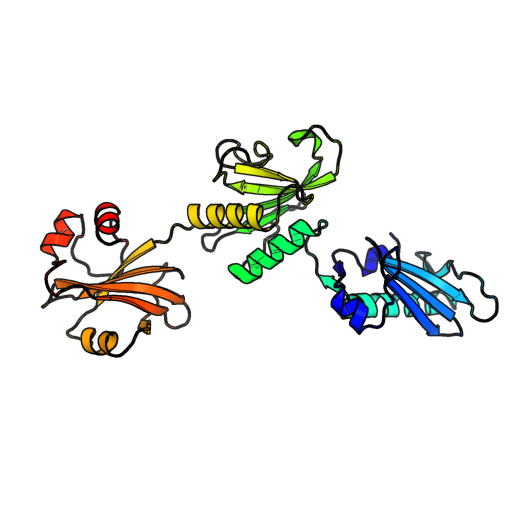.932 -15.204 -30.481 1.00 86.69 253 ALA A O 1
ATOM 2075 N N . PRO A 1 254 ? 29.862 -14.824 -32.711 1.00 88.25 254 PRO A N 1
ATOM 2076 C CA . PRO A 1 254 ? 30.178 -14.062 -33.925 1.00 88.25 254 PRO A CA 1
ATOM 2077 C C . PRO A 1 254 ? 29.161 -12.964 -34.284 1.00 88.25 254 PRO A C 1
ATOM 2079 O O . PRO A 1 254 ? 29.493 -12.088 -35.073 1.00 88.25 254 PRO A O 1
ATOM 2082 N N . TYR A 1 255 ? 27.961 -12.959 -33.697 1.00 90.00 255 TYR A N 1
ATOM 2083 C CA . TYR A 1 255 ? 26.882 -12.050 -34.108 1.00 90.00 255 TYR A CA 1
ATOM 2084 C C . TYR A 1 255 ? 27.116 -10.599 -33.680 1.00 90.00 255 TYR A C 1
ATOM 2086 O O . TYR A 1 255 ? 26.932 -9.684 -34.477 1.00 90.00 255 TYR A O 1
ATOM 2094 N N . SER A 1 256 ? 27.564 -10.390 -32.438 1.00 92.75 256 SER A N 1
ATOM 2095 C CA . SER A 1 256 ? 27.884 -9.065 -31.883 1.00 92.75 256 SER A CA 1
ATOM 2096 C C . SER A 1 256 ? 26.770 -8.023 -32.076 1.00 92.75 256 SER A C 1
ATOM 2098 O O . SER A 1 256 ? 27.030 -6.899 -32.514 1.00 92.75 256 SER A O 1
ATOM 2100 N N . CYS A 1 257 ? 25.525 -8.389 -31.772 1.00 94.38 257 CYS A N 1
ATOM 2101 C CA . CYS A 1 257 ? 24.362 -7.521 -31.948 1.00 94.38 257 CYS A CA 1
ATOM 2102 C C . CYS A 1 257 ? 23.293 -7.759 -30.879 1.00 94.38 257 CYS A C 1
ATOM 2104 O O . CYS A 1 257 ? 23.238 -8.818 -30.250 1.00 94.38 257 CYS A O 1
ATOM 2106 N N . LEU A 1 258 ? 22.425 -6.771 -30.686 1.00 94.94 258 LEU A N 1
ATOM 2107 C CA . LEU A 1 258 ? 21.202 -6.944 -29.913 1.00 94.94 258 LEU A CA 1
ATOM 2108 C C . LEU A 1 258 ? 20.185 -7.765 -30.710 1.00 94.94 258 LEU A C 1
ATOM 2110 O O . LEU A 1 258 ? 20.072 -7.568 -31.919 1.00 94.94 258 LEU A O 1
ATOM 2114 N N . LEU A 1 259 ? 19.474 -8.684 -30.049 1.00 94.69 259 LEU A N 1
ATOM 2115 C CA . LEU A 1 259 ? 18.497 -9.539 -30.731 1.00 94.69 259 LEU A CA 1
ATOM 2116 C C . LEU A 1 259 ? 17.130 -9.616 -30.054 1.00 94.69 259 LEU A C 1
ATOM 2118 O O . LEU A 1 259 ? 16.133 -9.688 -30.761 1.00 94.69 259 LEU A O 1
ATOM 2122 N N . TYR A 1 260 ? 17.053 -9.568 -28.725 1.00 94.62 260 TYR A N 1
ATOM 2123 C CA . TYR A 1 260 ? 15.765 -9.652 -28.031 1.00 94.62 260 TYR A CA 1
ATOM 2124 C C . TYR A 1 260 ? 15.558 -8.483 -27.088 1.00 94.62 260 TYR A C 1
ATOM 2126 O O . TYR A 1 260 ? 16.473 -8.094 -26.362 1.00 94.62 260 TYR A O 1
ATOM 2134 N N . HIS A 1 261 ? 14.329 -7.991 -27.057 1.00 95.19 261 HIS A N 1
ATOM 2135 C CA . HIS A 1 261 ? 13.796 -7.131 -26.015 1.00 95.19 261 HIS A CA 1
ATOM 2136 C C . HIS A 1 261 ? 12.780 -7.924 -25.200 1.00 95.19 261 HIS A C 1
ATOM 2138 O O . HIS A 1 261 ? 11.919 -8.623 -25.734 1.00 95.19 261 HIS A O 1
ATOM 2144 N N . CYS A 1 262 ? 12.937 -7.870 -23.887 1.00 95.25 262 CYS A N 1
ATOM 2145 C CA . CYS A 1 262 ? 12.156 -8.606 -22.914 1.00 95.25 262 CYS A CA 1
ATOM 2146 C C . CYS A 1 262 ? 11.785 -7.706 -21.736 1.00 95.25 262 CYS A C 1
ATOM 2148 O O . CYS A 1 262 ? 12.443 -6.699 -21.470 1.00 95.25 262 CYS A O 1
ATOM 2150 N N . GLN A 1 263 ? 10.796 -8.138 -20.963 1.00 94.12 263 GLN A N 1
ATOM 2151 C CA . GLN A 1 263 ? 10.478 -7.583 -19.655 1.00 94.12 263 GLN A CA 1
ATOM 2152 C C . GLN A 1 263 ? 10.650 -8.649 -18.569 1.00 94.12 263 GLN A C 1
ATOM 2154 O O . GLN A 1 263 ? 10.285 -9.810 -18.753 1.00 94.12 263 GLN A O 1
ATOM 2159 N N . VAL A 1 264 ? 11.196 -8.259 -17.417 1.00 93.31 264 VAL A N 1
ATOM 2160 C CA . VAL A 1 264 ? 11.292 -9.145 -16.250 1.00 93.31 264 VAL A CA 1
ATOM 2161 C C . VAL A 1 264 ? 9.906 -9.338 -15.631 1.00 93.31 264 VAL A C 1
ATOM 2163 O O . VAL A 1 264 ? 9.309 -8.384 -15.133 1.00 93.31 264 VAL A O 1
ATOM 2166 N N . VAL A 1 265 ? 9.407 -10.573 -15.605 1.00 91.81 265 VAL A N 1
ATOM 2167 C CA . VAL A 1 265 ? 8.084 -10.913 -15.046 1.00 91.81 265 VAL A CA 1
ATOM 2168 C C . VAL A 1 265 ? 8.167 -11.272 -13.566 1.00 91.81 265 VAL A C 1
ATOM 2170 O O . VAL A 1 265 ? 7.310 -10.873 -12.775 1.00 91.81 265 VAL A O 1
ATOM 2173 N N . SER A 1 266 ? 9.201 -12.015 -13.176 1.00 88.06 266 SER A N 1
ATOM 2174 C CA . SER A 1 266 ? 9.424 -12.449 -11.797 1.00 88.06 266 SER A CA 1
ATOM 2175 C C . SER A 1 266 ? 10.898 -12.746 -11.545 1.00 88.06 266 SER A C 1
ATOM 2177 O O . SER A 1 266 ? 11.649 -13.049 -12.474 1.00 88.06 266 SER A O 1
ATOM 2179 N N . ILE A 1 267 ? 11.299 -12.677 -10.276 1.00 87.12 267 ILE A N 1
ATOM 2180 C CA . ILE A 1 267 ? 12.648 -13.004 -9.815 1.00 87.12 267 ILE A CA 1
ATOM 2181 C C . ILE A 1 267 ? 12.514 -13.960 -8.632 1.00 87.12 267 ILE A C 1
ATOM 2183 O O . ILE A 1 267 ? 11.922 -13.601 -7.617 1.00 87.12 267 ILE A O 1
ATOM 2187 N N . GLY A 1 268 ? 13.045 -15.169 -8.789 1.00 83.19 268 GLY A N 1
ATOM 2188 C CA . GLY A 1 268 ? 13.215 -16.164 -7.732 1.00 83.19 268 GLY A CA 1
ATOM 2189 C C . GLY A 1 268 ? 14.618 -16.761 -7.817 1.00 83.19 268 GLY A C 1
ATOM 2190 O O . GLY A 1 268 ? 15.585 -16.025 -8.012 1.00 83.19 268 GLY A O 1
ATOM 2191 N N . GLU A 1 269 ? 14.729 -18.088 -7.730 1.00 82.88 269 GLU A N 1
ATOM 2192 C CA . GLU A 1 269 ? 15.977 -18.801 -8.063 1.00 82.88 269 GLU A CA 1
ATOM 2193 C C . GLU A 1 269 ? 16.410 -18.522 -9.512 1.00 82.88 269 GLU A C 1
ATOM 2195 O O . GLU A 1 269 ? 17.585 -18.282 -9.796 1.00 82.88 269 GLU A O 1
ATOM 2200 N N . GLU A 1 270 ? 15.429 -18.452 -10.412 1.00 88.44 270 GLU A N 1
ATOM 2201 C CA . GLU A 1 270 ? 15.590 -17.996 -11.786 1.00 88.44 270 GLU A CA 1
ATOM 2202 C C . GLU A 1 270 ? 14.763 -16.728 -12.034 1.00 88.44 270 GLU A C 1
ATOM 2204 O O . GLU A 1 270 ? 13.746 -16.455 -11.387 1.00 88.44 270 GLU A O 1
ATOM 2209 N N . MET A 1 271 ? 15.224 -15.921 -12.983 1.00 92.38 271 MET A N 1
ATOM 2210 C CA . MET A 1 271 ? 14.501 -14.767 -13.494 1.00 92.38 271 MET A CA 1
ATOM 2211 C C . MET A 1 271 ? 13.665 -15.202 -14.694 1.00 92.38 271 MET A C 1
ATOM 2213 O O . MET A 1 271 ? 14.195 -15.801 -15.626 1.00 92.38 271 MET A O 1
ATOM 2217 N N . ILE A 1 272 ? 12.381 -14.852 -14.711 1.00 94.19 272 ILE A N 1
ATOM 2218 C CA . ILE A 1 272 ? 11.516 -15.109 -15.866 1.00 94.19 272 ILE A CA 1
ATOM 2219 C C . ILE A 1 272 ? 11.456 -13.858 -16.735 1.00 94.19 272 ILE A C 1
ATOM 2221 O O . ILE A 1 272 ? 11.071 -12.783 -16.266 1.00 94.19 272 ILE A O 1
ATOM 2225 N N . LEU A 1 273 ? 11.827 -14.009 -18.003 1.00 95.00 273 LEU A N 1
ATOM 2226 C CA . LEU A 1 273 ? 11.762 -12.971 -19.025 1.00 95.00 273 LEU A CA 1
ATOM 2227 C C . LEU A 1 273 ? 10.592 -13.246 -19.962 1.00 95.00 273 LEU A C 1
ATOM 2229 O O . LEU A 1 273 ? 10.493 -14.336 -20.516 1.00 95.00 273 LEU A O 1
ATOM 2233 N N . GLU A 1 274 ? 9.73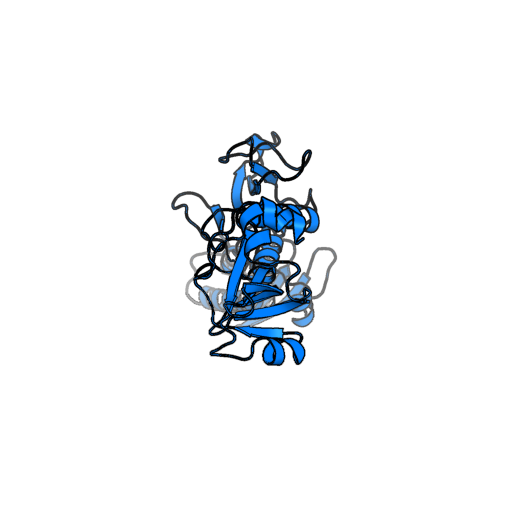6 -12.255 -20.175 1.00 95.75 274 GLU A N 1
ATOM 2234 C CA . GLU A 1 274 ? 8.724 -12.276 -21.231 1.00 95.75 274 GLU A CA 1
ATOM 2235 C C . GLU A 1 274 ? 9.249 -11.527 -22.447 1.00 95.75 274 GLU A C 1
ATOM 2237 O O . GLU A 1 274 ? 9.672 -10.376 -22.342 1.00 95.75 274 GLU A O 1
ATOM 2242 N N . LYS A 1 275 ? 9.260 -12.204 -23.594 1.00 94.81 275 LYS A N 1
ATOM 2243 C CA . LYS A 1 275 ? 9.710 -11.646 -24.865 1.00 94.81 275 LYS A CA 1
ATOM 2244 C C . LYS A 1 275 ? 8.705 -10.599 -25.337 1.00 94.81 275 LYS A C 1
ATOM 2246 O O . LYS A 1 275 ? 7.534 -10.913 -25.531 1.00 94.81 275 LYS A O 1
ATOM 2251 N N . VAL A 1 276 ? 9.193 -9.382 -25.547 1.00 94.62 276 VAL A N 1
ATOM 2252 C CA . VAL A 1 276 ? 8.419 -8.258 -26.084 1.00 94.62 276 VAL A CA 1
ATOM 2253 C C . VAL A 1 276 ? 8.640 -8.161 -27.590 1.00 94.62 276 VAL A C 1
ATOM 2255 O O . VAL A 1 276 ? 7.680 -8.152 -28.354 1.00 94.62 276 VAL A O 1
ATOM 2258 N N . GLU A 1 277 ? 9.901 -8.171 -28.028 1.00 93.75 277 GLU A N 1
ATOM 2259 C CA . GLU A 1 277 ? 10.269 -8.026 -29.438 1.00 93.75 277 GLU A CA 1
ATOM 2260 C C . GLU A 1 277 ? 11.538 -8.828 -29.781 1.00 93.75 277 GLU A C 1
ATOM 2262 O O . GLU A 1 277 ? 12.422 -9.035 -28.943 1.00 93.75 277 GLU A O 1
ATOM 2267 N N . LYS A 1 278 ? 11.627 -9.290 -31.036 1.00 93.88 278 LYS A N 1
ATOM 2268 C CA . LYS A 1 278 ? 12.844 -9.843 -31.646 1.00 93.88 278 LYS A CA 1
ATOM 2269 C C . LYS A 1 278 ? 13.306 -8.901 -32.759 1.00 93.88 278 LYS A C 1
ATOM 2271 O O . LYS A 1 278 ? 12.592 -8.724 -33.743 1.00 93.88 278 LYS A O 1
ATOM 2276 N N . TYR A 1 279 ? 14.506 -8.351 -32.621 1.00 94.12 279 TYR A N 1
ATOM 2277 C CA . TYR A 1 279 ? 15.132 -7.494 -33.626 1.00 94.12 279 TYR A CA 1
ATOM 2278 C C . TYR A 1 279 ? 15.696 -8.305 -34.792 1.00 94.12 279 TYR A C 1
ATOM 2280 O O . TYR A 1 279 ? 15.964 -9.506 -34.675 1.00 94.12 279 TYR A O 1
ATOM 2288 N N . LYS A 1 280 ? 15.936 -7.647 -35.930 1.00 91.94 280 LYS A N 1
ATOM 2289 C CA . LYS A 1 280 ? 16.632 -8.288 -37.049 1.00 91.94 280 LYS A CA 1
ATOM 2290 C C . LYS A 1 280 ? 18.125 -8.381 -36.751 1.00 91.94 280 LYS A C 1
ATOM 2292 O O . LYS A 1 280 ? 18.746 -7.465 -36.211 1.00 91.94 280 LYS A O 1
ATOM 2297 N N . ARG A 1 281 ? 18.742 -9.493 -37.157 1.00 89.06 281 ARG A N 1
ATOM 2298 C CA . ARG A 1 281 ? 20.185 -9.695 -36.986 1.00 89.06 281 ARG A CA 1
ATOM 2299 C C . ARG A 1 281 ? 20.955 -8.569 -37.692 1.00 89.06 281 ARG A C 1
ATOM 2301 O O . ARG A 1 281 ? 20.730 -8.308 -38.870 1.00 89.06 281 ARG A O 1
ATOM 2308 N N . GLY A 1 282 ? 21.861 -7.917 -36.964 1.00 87.12 282 GLY A N 1
ATOM 2309 C CA . GLY A 1 282 ? 22.683 -6.813 -37.474 1.00 87.12 282 GLY A CA 1
ATOM 2310 C C . GLY A 1 282 ? 22.036 -5.422 -37.430 1.00 87.12 282 GLY A C 1
ATOM 2311 O O . GLY A 1 282 ? 22.769 -4.447 -37.561 1.00 87.12 282 GLY A O 1
ATOM 2312 N N . GLU A 1 283 ? 20.727 -5.312 -37.177 1.00 92.81 283 GLU A N 1
ATOM 2313 C CA . GLU A 1 283 ? 20.019 -4.027 -37.022 1.00 92.81 283 GLU A CA 1
ATOM 2314 C C . GLU A 1 283 ? 20.649 -3.173 -35.914 1.00 92.81 283 GLU A C 1
ATOM 2316 O O . GLU A 1 283 ? 21.014 -2.018 -36.114 1.00 92.81 283 GLU A O 1
ATOM 2321 N N . TRP A 1 284 ? 20.888 -3.808 -34.769 1.00 95.94 284 TRP A N 1
ATOM 2322 C CA . TRP A 1 284 ? 21.533 -3.219 -33.602 1.00 95.94 284 TRP A CA 1
ATOM 2323 C C . TRP A 1 284 ? 22.912 -3.846 -33.380 1.00 95.94 284 TRP A C 1
ATOM 2325 O O . TRP A 1 284 ? 23.168 -4.517 -32.375 1.00 95.94 284 TRP A O 1
ATOM 2335 N N . SER A 1 285 ? 23.802 -3.685 -34.362 1.00 95.38 285 SER A N 1
ATOM 2336 C CA . SER A 1 285 ? 25.185 -4.171 -34.282 1.00 95.38 285 SER A CA 1
ATOM 2337 C C . SER A 1 285 ? 25.980 -3.459 -33.181 1.00 95.38 285 SER A C 1
ATOM 2339 O O . SER A 1 285 ? 25.660 -2.341 -32.782 1.00 95.38 285 SER A O 1
ATOM 2341 N N . LEU A 1 286 ? 27.074 -4.064 -32.709 1.00 94.00 286 LEU A N 1
ATOM 2342 C CA . LEU A 1 286 ? 27.970 -3.418 -31.743 1.00 94.00 286 LEU A CA 1
ATOM 2343 C C . LEU A 1 286 ? 28.473 -2.046 -32.224 1.00 94.00 286 LEU A C 1
ATOM 2345 O O . LEU A 1 286 ? 28.717 -1.167 -31.402 1.00 94.00 286 LEU A O 1
ATOM 2349 N N . GLU A 1 287 ? 28.648 -1.857 -33.531 1.00 94.56 287 GLU A N 1
ATOM 2350 C CA . GLU A 1 287 ? 29.040 -0.570 -34.109 1.00 94.56 287 GLU A CA 1
ATOM 2351 C C . GLU A 1 287 ? 27.945 0.488 -33.943 1.00 94.56 287 GLU A C 1
ATOM 2353 O O . GLU A 1 287 ? 28.232 1.583 -33.462 1.00 94.56 287 GLU A O 1
ATOM 2358 N N . VAL A 1 288 ? 26.688 0.129 -34.222 1.00 95.19 288 VAL A N 1
ATOM 2359 C CA . VAL A 1 288 ? 25.532 0.998 -33.962 1.00 95.19 288 VAL A CA 1
ATOM 2360 C C . VAL A 1 288 ? 25.429 1.294 -32.468 1.00 95.19 288 VAL A C 1
ATOM 2362 O O . VAL A 1 288 ? 25.369 2.448 -32.068 1.00 95.19 288 VAL A O 1
ATOM 2365 N N . LEU A 1 289 ? 25.507 0.279 -31.606 1.00 95.50 289 LEU A N 1
ATOM 2366 C CA . LEU A 1 289 ? 25.398 0.462 -30.155 1.00 95.50 289 LEU A CA 1
ATOM 2367 C C . LEU A 1 289 ? 26.498 1.387 -29.591 1.00 95.50 289 LEU A C 1
ATOM 2369 O O . LEU A 1 289 ? 26.248 2.146 -28.649 1.00 95.50 289 LEU A O 1
ATOM 2373 N N . LYS A 1 290 ? 27.708 1.373 -30.170 1.00 95.06 290 LYS A N 1
ATOM 2374 C CA . LYS A 1 290 ? 28.802 2.282 -29.785 1.00 95.06 290 LYS A CA 1
ATOM 2375 C C . LYS A 1 290 ? 28.464 3.752 -30.022 1.00 95.06 290 LYS A C 1
ATOM 2377 O O . LYS A 1 290 ? 28.899 4.573 -29.214 1.00 95.06 290 LYS A O 1
ATOM 2382 N N . SER A 1 291 ? 27.689 4.089 -31.057 1.00 95.69 291 SER A N 1
ATOM 2383 C CA . SER A 1 291 ? 27.274 5.480 -31.308 1.00 95.69 291 SER A CA 1
ATOM 2384 C C . SER A 1 291 ? 26.365 6.019 -30.194 1.00 95.69 291 SER A C 1
ATOM 2386 O O . SER A 1 291 ? 26.399 7.208 -29.890 1.00 95.69 291 SER A O 1
ATOM 2388 N N . TYR A 1 292 ? 25.660 5.126 -29.491 1.00 95.12 292 TYR A N 1
ATOM 2389 C CA . TYR A 1 292 ? 24.859 5.434 -28.303 1.00 95.12 292 TYR A CA 1
ATOM 2390 C C . TYR A 1 292 ? 25.616 5.245 -26.973 1.00 95.12 292 TYR A C 1
ATOM 2392 O O . TYR A 1 292 ? 25.013 5.221 -25.899 1.00 95.12 292 TYR A O 1
ATOM 2400 N N . GLY A 1 293 ? 26.944 5.097 -27.012 1.00 92.19 293 GLY A N 1
ATOM 2401 C CA . GLY A 1 293 ? 27.792 5.013 -25.817 1.00 92.19 293 GLY A CA 1
ATOM 2402 C C . GLY A 1 293 ? 27.957 3.608 -25.226 1.00 92.19 293 GLY A C 1
ATOM 2403 O O . GLY A 1 293 ? 28.549 3.453 -24.152 1.00 92.19 293 GLY A O 1
ATOM 2404 N N . VAL A 1 294 ? 27.489 2.559 -25.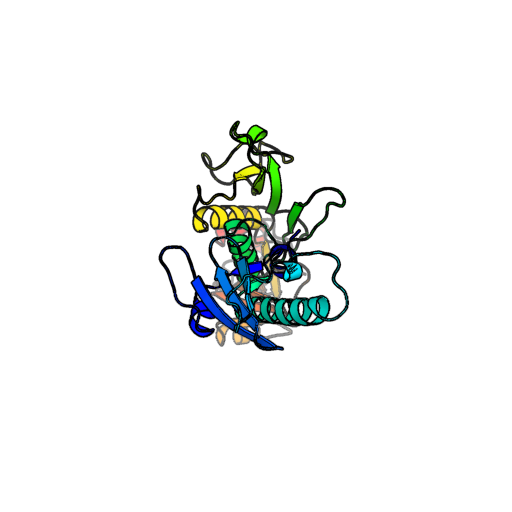908 1.00 92.56 294 VAL A N 1
ATOM 2405 C CA . VAL A 1 294 ? 27.698 1.175 -25.464 1.00 92.56 294 VAL A CA 1
ATOM 2406 C C . VAL A 1 294 ? 29.116 0.715 -25.810 1.00 92.56 294 VAL A C 1
ATOM 2408 O O . VAL A 1 294 ? 29.509 0.595 -26.966 1.00 92.56 294 VAL A O 1
ATOM 2411 N N . LYS A 1 295 ? 29.908 0.403 -24.781 1.00 90.50 295 LYS A N 1
ATOM 2412 C CA . LYS A 1 295 ? 31.186 -0.322 -24.935 1.00 90.50 295 LYS A CA 1
ATOM 2413 C C . LYS A 1 295 ? 30.935 -1.831 -25.035 1.00 90.50 295 LYS A C 1
ATOM 2415 O O . LYS A 1 295 ? 29.827 -2.283 -24.770 1.00 90.50 295 LYS A O 1
ATOM 2420 N N . ALA A 1 296 ? 31.982 -2.612 -25.312 1.00 87.12 296 ALA A N 1
ATOM 2421 C CA . ALA A 1 296 ? 31.913 -4.077 -25.349 1.00 87.12 296 ALA A CA 1
ATOM 2422 C C . ALA A 1 296 ? 31.089 -4.660 -24.180 1.00 87.12 296 ALA A C 1
ATOM 2424 O O . ALA A 1 296 ? 31.365 -4.383 -23.008 1.00 87.12 296 ALA A O 1
ATOM 2425 N N . VAL A 1 297 ? 30.070 -5.453 -24.512 1.00 88.56 297 VAL A N 1
ATOM 2426 C CA . VAL A 1 297 ? 29.112 -6.011 -23.551 1.00 88.56 297 VAL A CA 1
ATOM 2427 C C . VAL A 1 297 ? 29.657 -7.342 -23.038 1.00 88.56 297 VAL A C 1
ATOM 2429 O O . VAL A 1 297 ? 29.483 -8.384 -23.659 1.00 88.56 297 VAL A O 1
ATOM 2432 N N . ARG A 1 298 ? 30.395 -7.291 -21.925 1.00 86.88 298 ARG A N 1
ATOM 2433 C CA . ARG A 1 298 ? 31.006 -8.477 -21.287 1.00 86.88 298 ARG A CA 1
ATOM 2434 C C . ARG A 1 298 ? 30.240 -8.964 -20.057 1.00 86.88 298 ARG A C 1
ATOM 2436 O O . ARG A 1 298 ? 30.433 -10.088 -19.615 1.00 86.88 298 ARG A O 1
ATOM 2443 N N . SER A 1 299 ? 29.389 -8.113 -19.497 1.00 87.88 299 SER A N 1
ATOM 2444 C CA . SER A 1 299 ? 28.559 -8.395 -18.330 1.00 87.88 299 SER A CA 1
ATOM 2445 C C . SER A 1 299 ? 27.238 -7.637 -18.427 1.00 87.88 299 SER A C 1
ATOM 2447 O O . SER A 1 299 ? 27.107 -6.701 -19.223 1.00 87.88 299 SER A O 1
ATOM 2449 N N . ALA A 1 300 ? 26.269 -8.053 -17.607 1.00 89.81 300 ALA A N 1
ATOM 2450 C CA . ALA A 1 300 ? 25.008 -7.343 -17.436 1.00 89.81 300 ALA A CA 1
ATOM 2451 C C . ALA A 1 300 ? 25.266 -5.882 -17.037 1.00 89.81 300 ALA A C 1
ATOM 2453 O O . ALA A 1 300 ? 26.063 -5.618 -16.131 1.00 89.81 300 ALA A O 1
ATOM 2454 N N . ARG A 1 301 ? 24.608 -4.929 -17.702 1.00 90.50 301 ARG A N 1
ATOM 2455 C CA . ARG A 1 301 ? 24.821 -3.494 -17.452 1.00 90.50 301 ARG A CA 1
ATOM 2456 C C . ARG A 1 301 ? 23.605 -2.649 -17.802 1.00 90.50 301 ARG A C 1
ATOM 2458 O O . ARG A 1 301 ? 22.783 -3.080 -18.595 1.00 90.50 301 ARG A O 1
ATOM 2465 N N . SER A 1 302 ? 23.537 -1.433 -17.265 1.00 90.44 302 SER A N 1
ATOM 2466 C CA . SER A 1 302 ? 22.505 -0.462 -17.649 1.00 90.44 302 SER A CA 1
ATOM 2467 C C . SER A 1 302 ? 22.611 -0.097 -19.131 1.00 90.44 302 SER A C 1
ATOM 2469 O O . SER A 1 302 ? 23.718 0.094 -19.646 1.00 90.44 302 SER A O 1
ATOM 2471 N N . VAL A 1 303 ? 21.463 0.041 -19.786 1.00 91.69 303 VAL A N 1
ATOM 2472 C CA . VAL A 1 303 ? 21.327 0.666 -21.105 1.00 91.69 303 VAL A CA 1
ATOM 2473 C C . VAL A 1 303 ? 21.544 2.178 -20.943 1.00 91.69 303 VAL A C 1
ATOM 2475 O O . VAL A 1 303 ? 21.003 2.754 -19.997 1.00 91.69 303 VAL A O 1
ATOM 2478 N N . PRO A 1 304 ? 22.341 2.836 -21.805 1.00 91.75 304 PRO A N 1
ATOM 2479 C CA . PRO A 1 304 ? 22.434 4.295 -21.834 1.00 91.75 304 PRO A CA 1
ATOM 2480 C C . PRO A 1 304 ? 21.100 4.949 -22.218 1.00 91.75 304 PRO A C 1
ATOM 2482 O O . PRO A 1 304 ? 20.453 4.492 -23.157 1.00 91.75 304 PRO A O 1
ATOM 2485 N N . ASP A 1 305 ? 20.729 6.064 -21.583 1.00 86.38 305 ASP A N 1
ATOM 2486 C CA . ASP A 1 305 ? 19.444 6.745 -21.835 1.00 86.38 305 ASP A CA 1
ATOM 2487 C C . ASP A 1 305 ? 19.218 7.095 -23.314 1.00 86.38 305 ASP A C 1
ATOM 2489 O O . ASP A 1 305 ? 18.101 7.002 -23.816 1.00 86.38 305 ASP A O 1
ATOM 2493 N N . ALA A 1 306 ? 20.279 7.481 -24.030 1.00 90.06 306 ALA A N 1
ATOM 2494 C CA . ALA A 1 306 ? 20.207 7.793 -25.457 1.00 90.06 306 ALA A CA 1
ATOM 2495 C C . ALA A 1 306 ? 19.827 6.573 -26.310 1.00 90.06 306 ALA A C 1
ATOM 2497 O O . ALA A 1 306 ? 19.095 6.726 -27.283 1.00 90.06 306 ALA A O 1
ATOM 2498 N N . LEU A 1 307 ? 20.308 5.382 -25.937 1.00 93.44 307 LEU A N 1
ATOM 2499 C CA . LEU A 1 307 ? 19.937 4.129 -26.591 1.00 93.44 307 LEU A CA 1
ATOM 2500 C C . LEU A 1 307 ? 18.521 3.707 -26.192 1.00 93.44 307 LEU A C 1
ATOM 2502 O O . LEU A 1 307 ? 17.747 3.267 -27.030 1.00 93.44 307 LEU A O 1
ATOM 2506 N N . LEU A 1 308 ? 18.167 3.854 -24.915 1.00 90.69 308 LEU A N 1
ATOM 2507 C CA . LEU A 1 308 ? 16.857 3.433 -24.428 1.00 90.69 308 LEU A CA 1
ATOM 2508 C C . LEU A 1 308 ? 15.714 4.163 -25.148 1.00 90.69 308 LEU A C 1
ATOM 2510 O O . LEU A 1 308 ? 14.745 3.523 -25.527 1.00 90.69 308 LEU A O 1
ATOM 2514 N N . LYS A 1 309 ? 15.874 5.469 -25.404 1.00 88.56 309 LYS A N 1
ATOM 2515 C CA . LYS A 1 309 ? 14.898 6.318 -26.117 1.00 88.56 309 LYS A CA 1
ATOM 2516 C C . LYS A 1 309 ? 14.596 5.906 -27.560 1.00 88.56 309 LYS A C 1
ATOM 2518 O O . LYS A 1 309 ? 13.645 6.421 -28.132 1.00 88.56 309 LYS A O 1
ATOM 2523 N N . VAL A 1 310 ? 15.465 5.115 -28.186 1.00 92.25 310 VAL A N 1
ATOM 2524 C CA . VAL A 1 310 ? 15.269 4.647 -29.569 1.00 92.25 310 VAL A CA 1
ATOM 2525 C C . VAL A 1 310 ? 14.851 3.182 -29.631 1.00 92.25 310 VAL A C 1
ATOM 2527 O O . VAL A 1 310 ? 14.434 2.724 -30.688 1.00 92.25 310 VAL A O 1
ATOM 2530 N N . LEU A 1 311 ? 14.976 2.456 -28.517 1.00 89.50 311 LEU A N 1
ATOM 2531 C CA . LEU A 1 311 ? 14.538 1.067 -28.394 1.00 89.50 311 LEU A CA 1
ATOM 2532 C C . LEU A 1 311 ? 13.094 0.947 -27.886 1.00 89.50 311 LEU A C 1
ATOM 2534 O O . LEU A 1 311 ? 12.483 -0.094 -28.107 1.00 89.50 311 LEU A O 1
ATOM 2538 N N . ILE A 1 312 ? 12.585 1.963 -27.178 1.00 83.06 312 ILE A N 1
ATOM 2539 C CA . ILE A 1 312 ? 11.245 2.009 -26.569 1.00 83.06 312 ILE A CA 1
ATOM 2540 C C . ILE A 1 312 ? 10.637 3.393 -26.784 1.00 83.06 312 ILE A C 1
ATOM 2542 O O . ILE A 1 312 ? 11.389 4.384 -26.630 1.00 83.06 312 ILE A O 1
#

pLDDT: mean 90.76, std 6.21, range [60.88, 98.0]

Solvent-accessible surface area (backbone atoms only — not comparable to full-atom values): 17543 Å² total; per-residue (Å²): 131,47,66,50,56,63,64,47,54,51,46,43,82,36,70,67,39,34,47,73,72,62,37,44,79,53,100,74,36,34,38,44,76,44,85,48,76,94,60,26,32,36,45,39,38,38,54,100,55,68,47,74,49,41,28,37,67,85,79,68,44,74,47,68,62,57,63,49,94,79,60,64,72,71,50,34,55,56,30,50,55,51,47,53,50,52,49,49,47,40,69,65,24,34,43,87,25,95,43,93,39,71,55,50,34,53,51,48,50,51,42,28,76,74,69,72,43,73,62,44,69,90,48,95,88,51,70,38,38,36,32,50,47,99,86,69,47,76,23,33,33,42,31,69,44,62,37,38,87,72,77,66,45,94,42,84,40,47,30,38,37,32,39,58,84,65,85,94,62,67,36,73,24,72,100,48,59,54,90,52,22,21,27,35,70,49,74,71,83,59,54,69,68,61,54,48,52,40,40,49,52,22,40,42,72,76,53,62,73,50,42,31,37,34,57,41,54,59,85,84,41,65,58,63,68,58,51,74,79,39,62,60,44,81,40,83,59,59,96,87,71,51,69,64,16,38,38,34,38,26,34,37,70,92,71,34,17,39,39,37,37,26,34,29,71,41,78,64,92,46,22,32,34,35,62,75,47,75,54,57,87,60,73,43,19,53,70,58,41,38,78,44,70,45,67,89,72,84,52,74,39,77,53,44,71,74,42,47,64,75,76,97

Nearest PDB structures (foldseek):
  5guq-assembly4_D  TM=7.036E-01  e=3.347E-04  Zymomonas mobilis subsp. mobilis ATCC 10988
  5y6c-assembly2_B  TM=6.405E-01  e=5.297E-04  Zymomonas mobilis subsp. mobilis ATCC 10988
  5y6b-assembly4_D  TM=6.585E-01  e=1.055E-03  Zymomonas mobilis subsp. mobilis ATCC 10988
  3iuw-assembly1_A  TM=6.056E-01  e=7.864E-03  Enterococcus faecalis V583

Sequence (312 aa):
MTIEEEVFAYKVKNEDKLKQAGFLKTARGYEKTYDLTNDFYAVITIDEQVHGHVYDRDTKEEYALVHVAHTSGFSAVIREDYRQLLETIAKTCFEEAMFDSPQANRLAKWTFDTYGIKPDEPFQKVSGHVFRNEDGKWFGLIMRMNTKVLDGQDRLCEVLNVKKTQEGIGYPAYHMNKKTWISIILDDSYSDEVIAALMQKSYETLSPRKAWLLPANSTYFDVEAYFDHATRVAWHARNKMKKGDQVFVYLSAPYSCLLYHCQVVSIGEEMILEKVEKYKRGEWSLEVLKSYGVKAVRSARSVPDALLKVLI

Secondary structure (DSSP, 8-state):
--HHHHHHTTEEE-HHHHHHTTPEEETTEEEEEEE-STTEEEEEEESSSEEEEEEETTT--B-GGGG-S---THHHHHHHHHHHHHHHHHHHHEEE-SSSSHHHHHHHHHHHHHH-PPPB---SSS-EEEEE-TTS-EEEEEEEEETHHHHS---EEEEEEEE--STTSSEE-SSS-TTTEEEEE-SSSS-HHHHHHHHHHHHHHHSPPPEEEEEE-TTTS-HHHHHHT-SEEEEE--TT--TT-EEEEEE-TTT-EEEEEEEEEEESSEEEEEEEEEPPTTTEEHHHHHHTT-----S-EEPPHHHHHHH-

Foldseek 3Di:
DFLQCVLCPQKDFDVVLLVVVPWDQDPQGTWDKADFPPQKIKIWGDHVGIDIWIARNPVRDTPCLLGDPDDDDPSVRRVVRVSVVSNVCRVRTIDRHLDPAPQVRVLQVVCCVPQVWHWDQPDPPFRKTFTADPVRDTAKIWGWDQCCVWPNDGDTFIKIKGFDPDPPDAGQDDPDDSVTIHIDTRPCPDPSVVVNVRSVVSRCVVVPQFEKEAEDECVVDVPCVQVVVDQKHWAQDDPPHDAQHWYWYAYDPPQQFTFWIWGFHDDDNTTMTGTDDTDDRPPGHNVNQVVLVDDDPPHMDTRRPSRVVVVD

InterPro domains:
  IPR007351 YjbR [PTHR35145] (129-207)
  IPR038056 YjbR-like superfamily [G3DSA:3.90.1150.30] (103-211)
  IPR038056 YjbR-like superfamily [SSF142906] (102-209)

Organism: NCBI:txid2487118

Radius of gyration: 28.83 Å; Cα contacts (8 Å, |Δi|>4): 563; chains: 1; bounding box: 66×47×80 Å

Mean predicted aligned error: 11.71 Å